Protein AF-0000000086917745 (afdb_homodimer)

Organism: Prunus avium (NCBI:txid42229)

Foldseek 3Di:
DDDDDPDDDDDDDDPDPCPDPPPDPPDPDPDDCPPPQPPPPPVVSCVVVVVVPVPPLDFDQDADAPPLQPQQDGDGWRFDHDSGHHDPPHDTQWQLSVLRNQLVVVCVVVVNPNLDPVSLVSSLVSLVVCVVVVTDGGPPHPDPVVSSSVNVNVVSVVSNVCCCVVPPD/DDDDDPDDDDDDPPPDPCPDDPPDDPPPDPDDDPPVQPPPPPVVSCVVVVVVPPPPLDFDQDADAPPLQPQQDGDGWRFDHDSGHHDPPHDTQWQLSVLRNQLVVVCVVVVNPNLDPVSLVSSLVSLVVCVVVVTDGGPPHPDPVVSSSVNVNVVSVVSNVCCCVVPPD

Secondary structure (DSSP, 8-state):
------------------------GGGGGGSS-------S-HHHHHHHHHSTTT---PPB-S-EEESTT-TTT-EEETTBSTT--BPTTPPPSSHHHHHHHHHHHHHHHTTT-TT-HHHHHHHHHHHHHHHHHTPPPPTT--S-HHHHHHHHHHHHHHHHHHHHHH---/-----------------------GGGGGGGGS-------S-HHHHHHHHHSTTT---PPB-S-EEESTT-TTT-EEETTBSTT--BPTTPPPSSHHHHHHHHHHHHHHHTTT-TT-HHHHHHHHHHHHHHHHHTPPPPTT--S-HHHHHHHHHHHHHHHHHHHHHH---

Radius of gyration: 31.88 Å; Cα contacts (8 Å, |Δi|>4): 378; chains: 2; bounding box: 84×68×138 Å

Sequence (338 aa):
MANARISDIMGLNGGVILLGFAALAMFSRVADGLSGEYLLSEGVRRSLAENDTAQSKDCSRQCESEFC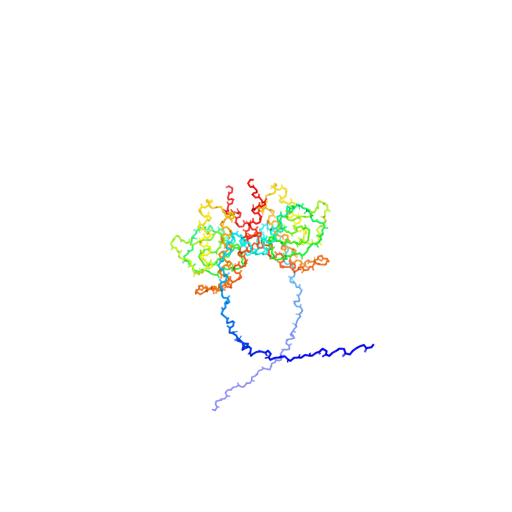TVPPFLRYGKYCGLLYSGCPGEEPCDGLDACCMTHDACVQSKNNDYLSSECSQTFLNCMAEFRNSKGKTFQGNTCHVQDVVEVITLVMEAALVAGRYLHKPMANARISDIMGLNGGVILLGFAALAMFSRVADGLSGEYLLSEGVRRSLAENDTAQSKDCSRQCESEFCTVPPFLRYGKYCGLLYSGCPGEEPCDGLDACCMTHDACVQSKNNDYLSSECSQTFLNCMAEFRNSKGKTFQGNTCHVQDVVEVITLVMEAALVAGRYLHKP

Structure (mmCIF, N/CA/C/O backbone):
data_AF-0000000086917745-model_v1
#
loop_
_entity.id
_entity.type
_entity.pdbx_description
1 polymer 'phospholipase A2'
#
loop_
_atom_site.group_PDB
_atom_site.id
_atom_site.type_symbol
_atom_site.label_atom_id
_atom_site.label_alt_id
_atom_site.label_comp_id
_atom_site.label_asym_id
_atom_site.label_entity_id
_atom_site.label_seq_id
_atom_site.pdbx_PDB_ins_code
_atom_site.Cartn_x
_atom_site.Cartn_y
_atom_site.Cartn_z
_atom_site.occupancy
_atom_site.B_iso_or_equiv
_atom_site.auth_seq_id
_atom_site.auth_comp_id
_atom_site.auth_asym_id
_atom_site.auth_atom_id
_atom_site.pdbx_PDB_model_num
ATOM 1 N N . MET A 1 1 ? 35.344 -15.445 82.125 1 17.98 1 MET A N 1
ATOM 2 C CA . MET A 1 1 ? 35.781 -16.703 82.75 1 17.98 1 MET A CA 1
ATOM 3 C C . MET A 1 1 ? 35.781 -17.828 81.688 1 17.98 1 MET A C 1
ATOM 5 O O . MET A 1 1 ? 36.781 -18.547 81.562 1 17.98 1 MET A O 1
ATOM 9 N N . ALA A 1 2 ? 34.656 -18.5 81.625 1 16.66 2 ALA A N 1
ATOM 10 C CA . ALA A 1 2 ? 34.719 -19.953 81.5 1 16.66 2 ALA A CA 1
ATOM 11 C C . ALA A 1 2 ? 35.219 -20.328 80.062 1 16.66 2 ALA A C 1
ATOM 13 O O . ALA A 1 2 ? 35.094 -19.547 79.125 1 16.66 2 ALA A O 1
ATOM 14 N N . ASN A 1 3 ? 35.656 -21.578 79.812 1 16.33 3 ASN A N 1
ATOM 15 C CA . ASN A 1 3 ? 36.562 -22.578 79.312 1 16.33 3 ASN A CA 1
ATOM 16 C C . ASN A 1 3 ? 36.094 -23.125 77.938 1 16.33 3 ASN A C 1
ATOM 18 O O . ASN A 1 3 ? 36.812 -23.906 77.312 1 16.33 3 ASN A O 1
ATOM 22 N N . ALA A 1 4 ? 34.719 -23.203 77.812 1 17.72 4 ALA A N 1
ATOM 23 C CA . ALA A 1 4 ? 34.281 -24.484 77.25 1 17.72 4 ALA A CA 1
ATOM 24 C C . ALA A 1 4 ? 34.875 -24.734 75.875 1 17.72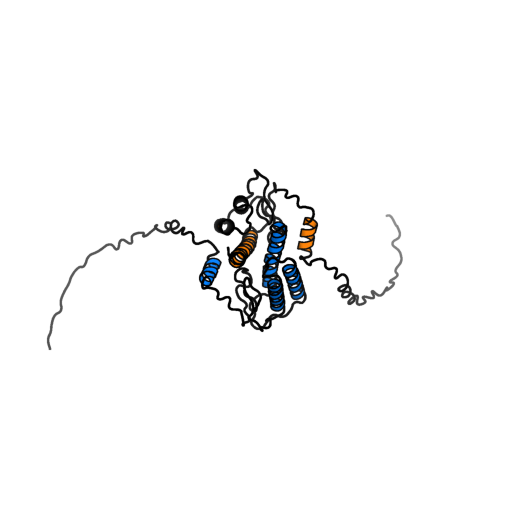 4 ALA A C 1
ATOM 26 O O . ALA A 1 4 ? 35.094 -23.812 75.125 1 17.72 4 ALA A O 1
ATOM 27 N N . ARG A 1 5 ? 35.156 -25.984 75.562 1 19.42 5 ARG A N 1
ATOM 28 C CA . ARG A 1 5 ? 35.938 -26.984 74.812 1 19.42 5 ARG A CA 1
ATOM 29 C C . ARG A 1 5 ? 35.438 -27.141 73.438 1 19.42 5 ARG A C 1
ATOM 31 O O . ARG A 1 5 ? 35.875 -28.047 72.688 1 19.42 5 ARG A O 1
ATOM 38 N N . ILE A 1 6 ? 34.625 -26.266 72.812 1 20.33 6 ILE A N 1
ATOM 39 C CA . ILE A 1 6 ? 33.719 -26.891 71.875 1 20.33 6 ILE A CA 1
ATOM 40 C C . ILE A 1 6 ? 34.5 -27.672 70.812 1 20.33 6 ILE A C 1
ATOM 42 O O . ILE A 1 6 ? 35.312 -27.094 70.062 1 20.33 6 ILE A O 1
ATOM 46 N N . SER A 1 7 ? 34.5 -28.891 70.938 1 18.34 7 SER A N 1
ATOM 47 C CA . SER A 1 7 ? 35.062 -30.141 70.438 1 18.34 7 SER A CA 1
ATOM 48 C C . SER A 1 7 ? 35.062 -30.188 68.938 1 18.34 7 SER A C 1
ATOM 50 O O . SER A 1 7 ? 34.469 -29.328 68.25 1 18.34 7 SER A O 1
ATOM 52 N N . ASP A 1 8 ? 34.562 -31.297 68.375 1 17.62 8 ASP A N 1
ATOM 53 C CA . ASP A 1 8 ? 35.125 -32.5 67.75 1 17.62 8 ASP A CA 1
ATOM 54 C C . ASP A 1 8 ? 35.094 -32.375 66.188 1 17.62 8 ASP A C 1
ATOM 56 O O . ASP A 1 8 ? 34.406 -31.5 65.688 1 17.62 8 ASP A O 1
ATOM 60 N N . ILE A 1 9 ? 34.906 -33.594 65.438 1 18.59 9 ILE A N 1
ATOM 61 C CA . ILE A 1 9 ? 35.625 -34.562 64.625 1 18.59 9 ILE A CA 1
ATOM 62 C C . ILE A 1 9 ? 35.219 -34.375 63.156 1 18.59 9 ILE A C 1
ATOM 64 O O . ILE A 1 9 ? 36.062 -34.219 62.281 1 18.59 9 ILE A O 1
ATOM 68 N N . MET A 1 10 ? 34.062 -35.094 62.781 1 18.88 10 MET A N 1
ATOM 69 C CA . MET A 1 10 ? 34.156 -36.281 61.906 1 18.88 10 MET A CA 1
ATOM 70 C C . MET A 1 10 ? 34.25 -35.875 60.469 1 18.88 10 MET A C 1
ATOM 72 O O . MET A 1 10 ? 33.938 -34.719 60.094 1 18.88 10 MET A O 1
ATOM 76 N N . GLY A 1 11 ? 34.125 -36.906 59.5 1 19.02 11 GLY A N 1
ATOM 77 C CA . GLY A 1 11 ? 34.531 -37.719 58.344 1 19.02 11 GLY A CA 1
ATOM 78 C C . GLY A 1 11 ? 33.812 -37.344 57.062 1 19.02 11 GLY A C 1
ATOM 79 O O . GLY A 1 11 ? 33.875 -38.062 56.062 1 19.02 11 GLY A O 1
ATOM 80 N N . LEU A 1 12 ? 32.969 -36.344 57.062 1 20.03 12 LEU A N 1
ATOM 81 C CA . LEU A 1 12 ? 31.922 -36.531 56.062 1 20.03 12 LEU A CA 1
ATOM 82 C C . LEU A 1 12 ? 32.5 -36.781 54.688 1 20.03 12 LEU A C 1
ATOM 84 O O . LEU A 1 12 ? 33.562 -36.281 54.344 1 20.03 12 LEU A O 1
ATOM 88 N N . ASN A 1 13 ? 31.844 -37.812 53.969 1 20.58 13 ASN A N 1
ATOM 89 C CA . ASN A 1 13 ? 31.766 -38.719 52.812 1 20.58 13 ASN A CA 1
ATOM 90 C C . ASN A 1 13 ? 31.953 -38 51.5 1 20.58 13 ASN A C 1
ATOM 92 O O . ASN A 1 13 ? 31.75 -36.781 51.406 1 20.58 13 ASN A O 1
ATOM 96 N N . GLY A 1 14 ? 32.375 -38.781 50.531 1 21.28 14 GLY A N 1
ATOM 97 C CA . GLY A 1 14 ? 32.969 -38.875 49.188 1 21.28 14 GLY A CA 1
ATOM 98 C C . GLY A 1 14 ? 32.094 -38.281 48.094 1 21.28 14 GLY A C 1
ATOM 99 O O . GLY A 1 14 ? 32.438 -38.375 46.906 1 21.28 14 GLY A O 1
ATOM 100 N N . GLY A 1 15 ? 30.828 -37.875 48.438 1 20.86 15 GLY A N 1
ATOM 101 C CA . GLY A 1 15 ? 29.984 -38.125 47.281 1 20.86 15 GLY A CA 1
ATOM 102 C C . GLY A 1 15 ? 30.5 -37.438 46.031 1 20.86 15 GLY A C 1
ATOM 103 O O . GLY A 1 15 ? 31.109 -36.375 46.094 1 20.86 15 GLY A O 1
ATOM 104 N N . VAL A 1 16 ? 30.781 -38.344 45.062 1 22.3 16 VAL A N 1
ATOM 105 C CA . VAL A 1 16 ? 31.172 -38.312 43.656 1 22.3 16 VAL A CA 1
ATOM 106 C C . VAL A 1 16 ? 30.312 -37.312 42.906 1 22.3 16 VAL A C 1
ATOM 108 O O . VAL A 1 16 ? 29.078 -37.438 42.875 1 22.3 16 VAL A O 1
ATOM 111 N N . ILE A 1 17 ? 30.672 -36.062 42.969 1 22.81 17 ILE A N 1
ATOM 112 C CA . ILE A 1 17 ? 29.969 -35 42.219 1 22.81 17 ILE A CA 1
ATOM 113 C C . ILE A 1 17 ? 29.828 -35.406 40.75 1 22.81 17 ILE A C 1
ATOM 115 O O . ILE A 1 17 ? 30.828 -35.562 40.062 1 22.81 17 ILE A O 1
ATOM 119 N N . LEU A 1 18 ? 28.844 -36.438 40.531 1 20.28 18 LEU A N 1
ATOM 120 C CA . LEU A 1 18 ? 28.531 -36.844 39.188 1 20.28 18 LEU A CA 1
ATOM 121 C C . LEU A 1 18 ? 28.297 -35.594 38.281 1 20.28 18 LEU A C 1
ATOM 123 O O . LEU A 1 18 ? 27.422 -34.781 38.594 1 20.28 18 LEU A O 1
ATOM 127 N N . LEU A 1 19 ? 29.328 -35.094 37.75 1 24.86 19 LEU A N 1
ATOM 128 C CA . LEU A 1 19 ? 29.312 -34.062 36.719 1 24.86 19 LEU A CA 1
ATOM 129 C C . LEU A 1 19 ? 28.359 -34.438 35.562 1 24.86 19 LEU A C 1
ATOM 131 O O . LEU A 1 19 ? 28.703 -35.25 34.719 1 24.86 19 LEU A O 1
ATOM 135 N N . GLY A 1 20 ? 27.109 -35.062 35.969 1 20.27 20 GLY A N 1
ATOM 136 C CA . GLY A 1 20 ? 26.344 -35.531 34.812 1 20.27 20 GLY A CA 1
ATOM 137 C C . GLY A 1 20 ? 26.219 -34.469 33.719 1 20.27 20 GLY A C 1
ATOM 138 O O . GLY A 1 20 ? 26.266 -33.281 34 1 20.27 20 GLY A O 1
ATOM 139 N N . PHE A 1 21 ? 26.359 -34.938 32.406 1 21.09 21 PHE A N 1
ATOM 140 C CA . PHE A 1 21 ? 26.297 -34.469 31.016 1 21.09 21 PHE A CA 1
ATOM 141 C C . PHE A 1 21 ? 24.938 -33.812 30.719 1 21.09 21 PHE A C 1
ATOM 143 O O . PHE A 1 21 ? 23.938 -34.531 30.562 1 21.09 21 PHE A O 1
ATOM 150 N N . ALA A 1 22 ? 24.438 -32.812 31.438 1 23.05 22 ALA A N 1
ATOM 151 C CA . ALA A 1 22 ? 23.172 -32.156 31.078 1 23.05 22 ALA A CA 1
ATOM 152 C C . ALA A 1 22 ? 23.172 -31.781 29.594 1 23.05 22 ALA A C 1
ATOM 154 O O . ALA A 1 22 ? 23.719 -30.734 29.219 1 23.05 22 ALA A O 1
ATOM 155 N N . ALA A 1 23 ? 23.406 -32.75 28.703 1 20.28 23 ALA A N 1
ATOM 156 C CA . ALA A 1 23 ? 23.438 -32.531 27.266 1 20.28 23 ALA A CA 1
ATOM 157 C C . ALA A 1 23 ? 22.172 -31.812 26.797 1 20.28 23 ALA A C 1
ATOM 159 O O . ALA A 1 23 ? 22.25 -30.812 26.078 1 20.28 23 ALA A O 1
ATOM 160 N N . LEU A 1 24 ? 21.047 -32.594 26.328 1 21.22 24 LEU A N 1
ATOM 161 C CA . LEU A 1 24 ? 20.344 -32.594 25.047 1 21.22 24 LEU A CA 1
ATOM 162 C C . LEU A 1 24 ? 19.141 -31.672 25.078 1 21.22 24 LEU A C 1
ATOM 164 O O . LEU A 1 24 ? 18.406 -31.578 24.094 1 21.22 24 LEU A O 1
ATOM 168 N N . ALA A 1 25 ? 18.562 -31.203 26.141 1 22.12 25 ALA A N 1
ATOM 169 C CA . ALA A 1 25 ? 17.125 -30.984 26.031 1 22.12 25 ALA A CA 1
ATOM 170 C C . ALA A 1 25 ? 16.797 -29.797 25.141 1 22.12 25 ALA A C 1
ATOM 172 O O . ALA A 1 25 ? 15.766 -29.141 25.312 1 22.12 25 ALA A O 1
ATOM 173 N N . MET A 1 26 ? 17.594 -29.312 24.219 1 21.98 26 MET A N 1
ATOM 174 C CA . MET A 1 26 ? 17.359 -27.984 23.641 1 21.98 26 MET A CA 1
ATOM 175 C C . MET A 1 26 ? 16.016 -27.938 22.922 1 21.98 26 MET A C 1
ATOM 177 O O . MET A 1 26 ? 15.453 -26.859 22.719 1 21.98 26 MET A O 1
ATOM 181 N N . PHE A 1 27 ? 15.625 -28.859 21.953 1 22.53 27 PHE A N 1
ATOM 182 C CA . PHE A 1 27 ? 14.945 -28.5 20.703 1 22.53 27 PHE A CA 1
ATOM 183 C C . PHE A 1 27 ? 13.445 -28.359 20.938 1 22.53 27 PHE A C 1
ATOM 185 O O . PHE A 1 27 ? 12.68 -28.188 19.984 1 22.53 27 PHE A O 1
ATOM 192 N N . SER A 1 28 ? 12.883 -28.672 22.078 1 22.77 28 SER A N 1
ATOM 193 C CA . SER A 1 28 ? 11.523 -29.172 21.922 1 22.77 28 SER A CA 1
ATOM 194 C C . SER A 1 28 ? 10.562 -28.062 21.531 1 22.77 28 SER A C 1
ATOM 196 O O . SER A 1 28 ? 9.492 -28.328 20.984 1 22.77 28 SER A O 1
ATOM 198 N N . ARG A 1 29 ? 10.508 -26.984 22.266 1 26.11 29 ARG A N 1
ATOM 199 C CA . ARG A 1 29 ? 9.227 -26.375 22.578 1 26.11 29 ARG A CA 1
ATOM 200 C C . ARG A 1 29 ? 8.656 -25.625 21.375 1 26.11 29 ARG A C 1
ATOM 202 O O . ARG A 1 29 ? 8.078 -24.547 21.531 1 26.11 29 ARG A O 1
ATOM 209 N N . VAL A 1 30 ? 8.969 -25.953 20.156 1 24.89 30 VAL A N 1
ATOM 210 C CA . VAL A 1 30 ? 8.492 -25.094 19.094 1 24.89 30 VAL A CA 1
ATOM 211 C C . VAL A 1 30 ? 6.965 -25.109 19.047 1 24.89 30 VAL A C 1
ATOM 213 O O . VAL A 1 30 ? 6.344 -24.297 18.359 1 24.89 30 VAL A O 1
ATOM 216 N N . ALA A 1 31 ? 6.273 -26.188 19.438 1 25.19 31 ALA A N 1
ATOM 217 C CA . ALA A 1 31 ? 4.973 -26.469 18.844 1 25.19 31 ALA A CA 1
ATOM 218 C C . ALA A 1 31 ? 3.896 -25.531 19.391 1 25.19 31 ALA A C 1
ATOM 220 O O . ALA A 1 31 ? 2.775 -25.5 18.875 1 25.19 31 ALA A O 1
ATOM 221 N N . ASP A 1 32 ? 3.869 -25.281 20.641 1 27.91 32 ASP A N 1
ATOM 222 C CA . ASP A 1 32 ? 2.508 -25.203 21.156 1 27.91 32 ASP A CA 1
ATOM 223 C C . ASP A 1 32 ? 1.748 -24.031 20.531 1 27.91 32 ASP A C 1
ATOM 225 O O . ASP A 1 32 ? 0.532 -24.109 20.344 1 27.91 32 ASP A O 1
ATOM 229 N N . GLY A 1 33 ? 2.135 -22.797 20.953 1 28.7 33 GLY A N 1
ATOM 230 C CA . GLY A 1 33 ? 1.298 -21.625 21.156 1 28.7 33 GLY A CA 1
ATOM 231 C C . GLY A 1 33 ? 0.745 -21.047 19.875 1 28.7 33 GLY A C 1
ATOM 232 O O . GLY A 1 33 ? 1.375 -20.188 19.25 1 28.7 33 GLY A O 1
ATOM 233 N N . LEU A 1 34 ? 0.306 -21.844 18.953 1 27.8 34 LEU A N 1
ATOM 234 C CA . LEU A 1 34 ? -0.281 -21.312 17.719 1 27.8 34 LEU A CA 1
ATOM 235 C C . LEU A 1 34 ? -1.496 -20.438 18.031 1 27.8 34 LEU A C 1
ATOM 237 O O . LEU A 1 34 ? -2.625 -20.812 17.703 1 27.8 34 LEU A O 1
ATOM 241 N N . SER A 1 35 ? -1.625 -19.938 19.234 1 28.2 35 SER A N 1
ATOM 242 C CA . SER A 1 35 ? -2.748 -19.016 19.375 1 28.2 35 SER A CA 1
ATOM 243 C C . SER A 1 35 ? -2.805 -18.031 18.219 1 28.2 35 SER A C 1
ATOM 245 O O . SER A 1 35 ? -1.773 -17.688 17.625 1 28.2 35 SER A O 1
ATOM 247 N N . GLY A 1 36 ? -3.902 -18.047 17.5 1 29.12 36 GLY A N 1
ATOM 248 C CA . GLY A 1 36 ? -4.266 -17.266 16.328 1 29.12 36 GLY A CA 1
ATOM 249 C C . GLY A 1 36 ? -3.785 -15.828 16.406 1 29.12 36 GLY A C 1
ATOM 250 O O . GLY A 1 36 ? -4.594 -14.898 16.391 1 29.12 36 GLY A O 1
ATOM 251 N N . GLU A 1 37 ? -2.867 -15.523 17.328 1 32.75 37 GLU A N 1
ATOM 252 C CA . GLU A 1 37 ? -2.359 -14.156 17.312 1 32.75 37 GLU A CA 1
ATOM 253 C C . GLU A 1 37 ? -1.919 -13.734 15.914 1 32.75 37 GLU A C 1
ATOM 255 O O . GLU A 1 37 ? -1.177 -14.461 15.25 1 32.75 37 GLU A O 1
ATOM 260 N N . TYR A 1 38 ? -2.838 -13.172 15.172 1 34.88 38 TYR A N 1
ATOM 261 C CA . TYR A 1 38 ? -2.84 -12.555 13.852 1 34.88 38 TYR A CA 1
ATOM 262 C C . TYR A 1 38 ? -1.483 -11.938 13.539 1 34.88 38 TYR A C 1
ATOM 264 O O . TYR A 1 38 ? -0.903 -11.242 14.375 1 34.88 38 TYR A O 1
ATOM 272 N N . LEU A 1 39 ? -0.611 -12.688 12.992 1 36.91 39 LEU A N 1
ATOM 273 C CA . LEU A 1 39 ? 0.751 -12.359 12.586 1 36.91 39 LEU A CA 1
ATOM 274 C C . LEU A 1 39 ? 0.804 -10.977 11.938 1 36.91 39 LEU A C 1
ATOM 276 O O . LEU A 1 39 ? 0.701 -10.859 10.711 1 36.91 39 LEU A O 1
ATOM 280 N N . LEU A 1 40 ? -0.072 -10.023 12.156 1 44.38 40 LEU A N 1
ATOM 281 C CA . LEU A 1 40 ? 0.516 -8.711 11.898 1 44.38 40 LEU A CA 1
ATOM 282 C C . LEU A 1 40 ? 1.963 -8.664 12.375 1 44.38 40 LEU A C 1
ATOM 284 O O . LEU A 1 40 ? 2.34 -9.383 13.297 1 44.38 40 LEU A O 1
ATOM 288 N N . SER A 1 41 ? 2.834 -8.5 11.578 1 46.5 41 SER A N 1
ATOM 289 C CA . SER A 1 41 ? 4.152 -8.43 12.195 1 46.5 41 SER A CA 1
ATOM 290 C C . SER A 1 41 ? 4.059 -7.969 13.648 1 46.5 41 SER A C 1
ATOM 292 O O . SER A 1 41 ? 3.131 -7.246 14.016 1 46.5 41 SER A O 1
ATOM 294 N N . GLU A 1 42 ? 4.664 -8.828 14.594 1 47.44 42 GLU A N 1
ATOM 295 C CA . GLU A 1 42 ? 4.656 -8.484 16.016 1 47.44 42 GLU A CA 1
ATOM 296 C C . GLU A 1 42 ? 4.629 -6.973 16.219 1 47.44 42 GLU A C 1
ATOM 298 O O . GLU A 1 42 ? 3.969 -6.477 17.125 1 47.44 42 GLU A O 1
ATOM 303 N N . GLY A 1 43 ? 5.18 -6.324 15.352 1 43.88 43 GLY A N 1
ATOM 304 C CA . GLY A 1 43 ? 5.223 -4.875 15.43 1 43.88 43 GLY A CA 1
ATOM 305 C C . GLY A 1 43 ? 3.895 -4.219 15.094 1 43.88 43 GLY A C 1
ATOM 306 O O . GLY A 1 43 ? 3.441 -3.32 15.812 1 43.88 43 GLY A O 1
ATOM 307 N N . VAL A 1 44 ? 3.307 -4.77 14.062 1 52.88 44 VAL A N 1
ATOM 308 C CA . VAL A 1 44 ? 2.012 -4.215 13.688 1 52.88 44 VAL A CA 1
ATOM 309 C C . VAL A 1 44 ? 0.961 -4.598 14.727 1 52.88 44 VAL A C 1
ATOM 311 O O . VAL A 1 44 ? 0.16 -3.76 15.141 1 52.88 44 VAL A O 1
ATOM 314 N N . ARG A 1 45 ? 0.937 -5.766 15.133 1 50.56 45 ARG A N 1
ATOM 315 C CA . ARG A 1 45 ? 0.004 -6.199 16.172 1 50.56 45 ARG A CA 1
ATOM 316 C C . ARG A 1 45 ? 0.18 -5.375 17.438 1 50.56 45 ARG A C 1
ATOM 318 O O . ARG A 1 45 ? -0.801 -4.93 18.047 1 50.56 45 ARG A O 1
ATOM 325 N N . ARG A 1 46 ? 1.419 -5.422 17.859 1 45.75 46 ARG A N 1
ATOM 326 C CA . ARG A 1 46 ? 1.723 -4.617 19.047 1 45.75 46 ARG A CA 1
ATOM 327 C C . ARG A 1 46 ? 1.314 -3.164 18.828 1 45.75 46 ARG A C 1
ATOM 329 O O . ARG A 1 46 ? 0.786 -2.525 19.75 1 45.75 46 ARG A O 1
ATOM 336 N N . SER A 1 47 ? 1.595 -2.811 17.625 1 44.69 47 SER A N 1
ATOM 337 C CA . SER A 1 47 ? 1.237 -1.425 17.328 1 44.69 47 SER A CA 1
ATOM 338 C C . SER A 1 47 ? -0.275 -1.254 17.234 1 44.69 47 SER A C 1
ATOM 340 O O . SER A 1 47 ? -0.823 -0.251 17.688 1 44.69 47 SER A O 1
ATOM 342 N N . LEU A 1 48 ? -0.938 -2.262 16.594 1 47.66 48 LEU A N 1
ATOM 343 C CA . LEU A 1 48 ? -2.395 -2.18 16.562 1 47.66 48 LEU A CA 1
ATOM 344 C C . LEU A 1 48 ? -2.982 -2.363 17.953 1 47.66 48 LEU A C 1
ATOM 346 O O . LEU A 1 48 ? -3.975 -1.719 18.312 1 47.66 48 LEU A O 1
ATOM 350 N N . ALA A 1 49 ? -2.566 -3.404 18.688 1 44.44 49 ALA A N 1
ATOM 351 C CA . ALA A 1 49 ? -3.006 -3.588 20.078 1 44.44 49 ALA A CA 1
ATOM 352 C C . ALA A 1 49 ? -2.73 -2.338 20.906 1 44.44 49 ALA A C 1
ATOM 354 O O . ALA A 1 49 ? -3.561 -1.935 21.719 1 44.44 49 ALA A O 1
ATOM 355 N N . GLU A 1 50 ? -1.522 -2.029 20.875 1 41.47 50 GLU A N 1
ATOM 356 C CA . GLU A 1 50 ? -1.241 -0.761 21.531 1 41.47 50 GLU A CA 1
ATOM 357 C C . GLU A 1 50 ? -2.107 0.362 20.969 1 41.47 50 GLU A C 1
ATOM 359 O O . GLU A 1 50 ? -2.449 1.307 21.688 1 41.47 50 GLU A O 1
ATOM 364 N N . ASN A 1 51 ? -2.352 0.113 19.781 1 38.28 51 ASN A N 1
ATOM 365 C CA . ASN A 1 51 ? -3.246 1.103 19.188 1 38.28 51 ASN A CA 1
ATOM 366 C C . ASN A 1 51 ? -4.711 0.75 19.438 1 38.28 51 ASN A C 1
ATOM 368 O O . ASN A 1 51 ? -5.609 1.474 19 1 38.28 51 ASN A O 1
ATOM 372 N N . ASP A 1 52 ? -5.102 -0.461 19.75 1 37.66 52 ASP A N 1
ATOM 373 C CA . ASP A 1 52 ? -6.461 -0.708 20.219 1 37.66 52 ASP A CA 1
ATOM 374 C C . ASP A 1 52 ? -6.832 0.244 21.344 1 37.66 52 ASP A C 1
ATOM 376 O O . ASP A 1 52 ? -7.938 0.169 21.891 1 37.66 52 ASP A O 1
ATOM 380 N N . THR A 1 53 ? -6.027 0.499 22.281 1 33.5 53 THR A N 1
ATOM 381 C CA . THR A 1 53 ? -6.625 1.641 22.969 1 33.5 53 THR A CA 1
ATOM 382 C C . THR A 1 53 ? -7.23 2.617 21.969 1 33.5 53 THR A C 1
ATOM 384 O O . THR A 1 53 ? -6.703 2.795 20.859 1 33.5 53 THR A O 1
ATOM 387 N N . ALA A 1 54 ? -8.516 2.695 21.969 1 31.38 54 ALA A N 1
ATOM 388 C CA . ALA A 1 54 ? -9.25 3.693 21.188 1 31.38 54 ALA A CA 1
ATOM 389 C C . ALA A 1 54 ? -8.336 4.832 20.766 1 31.38 54 ALA A C 1
ATOM 391 O O . ALA A 1 54 ? -7.836 5.59 21.594 1 31.38 54 ALA A O 1
ATOM 392 N N . GLN A 1 55 ? -7.355 4.59 19.875 1 36.81 55 GLN A N 1
ATOM 393 C CA . GLN A 1 55 ? -6.836 5.836 19.312 1 36.81 55 GLN A CA 1
ATOM 394 C C . GLN A 1 55 ? -7.859 6.961 19.438 1 36.81 55 GLN A C 1
ATOM 396 O O . GLN A 1 55 ? -8.883 6.953 18.75 1 36.81 55 GLN A O 1
ATOM 401 N N . SER A 1 56 ? -8.391 7.172 20.359 1 39.16 56 SER A N 1
ATOM 402 C CA . SER A 1 56 ? -8.898 8.531 20.516 1 39.16 56 SER A CA 1
ATOM 403 C C . SER A 1 56 ? -8.391 9.438 19.406 1 39.16 56 SER A C 1
ATOM 405 O O . SER A 1 56 ? -7.188 9.477 19.125 1 39.16 56 SER A O 1
ATOM 407 N N . LYS A 1 57 ? -9.062 9.312 18.234 1 52.53 57 LYS A N 1
ATOM 408 C CA . LYS A 1 57 ? -8.93 10.188 17.078 1 52.53 57 LYS A CA 1
ATOM 409 C C . LYS A 1 57 ? -8.172 11.461 17.422 1 52.53 57 LYS A C 1
ATOM 411 O O . LYS A 1 57 ? -8.781 12.523 17.594 1 52.53 57 LYS A O 1
ATOM 416 N N . ASP A 1 58 ? -7.367 11.445 18.438 1 74.75 58 ASP A N 1
ATOM 417 C CA . ASP A 1 58 ? -6.762 12.727 18.781 1 74.75 58 ASP A CA 1
ATOM 418 C C . ASP A 1 58 ? -5.961 13.289 17.609 1 74.75 58 ASP A C 1
ATOM 420 O O . ASP A 1 58 ? -5.352 12.531 16.844 1 74.75 58 ASP A O 1
ATOM 424 N N . CYS A 1 59 ? -6.309 14.227 17.25 1 92.31 59 CYS A N 1
ATOM 425 C CA . CYS A 1 59 ? -5.637 15.047 16.234 1 92.31 59 CYS A CA 1
ATOM 426 C C . CYS A 1 59 ? -4.25 15.469 16.719 1 92.31 59 CYS A C 1
ATOM 428 O O . CYS A 1 59 ? -3.941 15.359 17.906 1 92.31 59 CYS A O 1
ATOM 430 N N . SER A 1 60 ? -3.357 15.633 15.859 1 96.19 60 SER A N 1
ATOM 431 C CA . SER A 1 60 ? -1.965 15.93 16.172 1 96.19 60 SER A CA 1
ATOM 432 C C . SER A 1 60 ? -1.73 17.438 16.281 1 96.19 60 SER A C 1
ATOM 434 O O . SER A 1 60 ? -2.275 18.203 15.492 1 96.19 60 SER A O 1
ATOM 436 N N . ARG A 1 61 ? -0.96 17.875 17.266 1 97.38 61 ARG A N 1
ATOM 437 C CA . ARG A 1 61 ? -0.53 19.25 17.438 1 97.38 61 ARG A CA 1
ATOM 438 C C . ARG A 1 61 ? 0.992 19.359 17.422 1 97.38 61 ARG A C 1
ATOM 440 O O . ARG A 1 61 ? 1.546 20.438 17.641 1 97.38 61 ARG A O 1
ATOM 447 N N . GLN A 1 62 ? 1.705 18.25 17.234 1 96.75 62 GLN A N 1
ATOM 448 C CA . GLN A 1 62 ? 3.162 18.188 17.281 1 96.75 62 GLN A CA 1
ATOM 449 C C . GLN A 1 62 ? 3.736 17.672 15.969 1 96.75 62 GLN A C 1
ATOM 451 O O . GLN A 1 62 ? 3.17 16.766 15.352 1 96.75 62 GLN A O 1
ATOM 456 N N . CYS A 1 63 ? 4.895 18.25 15.57 1 98.38 63 CYS A N 1
ATOM 457 C CA . CYS A 1 63 ? 5.598 17.734 14.406 1 98.38 63 CYS A CA 1
ATOM 458 C C . CYS A 1 63 ? 6.305 16.422 14.727 1 98.38 63 CYS A C 1
ATOM 460 O O . CYS A 1 63 ? 7.375 16.422 15.336 1 98.38 63 CYS A O 1
ATOM 462 N N . GLU A 1 64 ? 5.73 15.359 14.211 1 97.31 64 GLU A N 1
ATOM 463 C CA . GLU A 1 64 ? 6.25 14.023 14.508 1 97.31 64 GLU A CA 1
ATOM 464 C C . GLU A 1 64 ? 7.082 13.484 13.344 1 97.31 64 GLU A C 1
ATOM 466 O O . GLU A 1 64 ? 6.941 13.945 12.211 1 97.31 64 GLU A O 1
ATOM 471 N N . SER A 1 65 ? 7.992 12.625 13.586 1 97.69 65 SER A N 1
ATOM 472 C CA . SER A 1 65 ? 8.797 11.891 12.609 1 97.69 65 SER A CA 1
ATOM 473 C C . SER A 1 65 ? 9.062 10.461 13.07 1 97.69 65 SER A C 1
ATOM 475 O O . SER A 1 65 ? 10.211 10.086 13.305 1 97.69 65 SER A O 1
ATOM 477 N N . GLU A 1 66 ? 7.965 9.703 13.141 1 94.62 66 GLU A N 1
ATOM 478 C CA . GLU A 1 66 ? 8.016 8.344 13.664 1 94.62 66 GLU A CA 1
ATOM 479 C C . GLU A 1 66 ? 7.57 7.332 12.609 1 94.62 66 GLU A C 1
ATOM 481 O O . GLU A 1 66 ? 6.668 7.609 11.82 1 94.62 66 GLU A O 1
ATOM 486 N N . PHE A 1 67 ? 8.273 6.121 12.617 1 93.62 67 PHE A N 1
ATOM 487 C CA . PHE A 1 67 ? 7.922 5.004 11.75 1 93.62 67 PHE A CA 1
ATOM 488 C C . PHE A 1 67 ? 7.879 5.445 10.289 1 93.62 67 PHE A C 1
ATOM 490 O O . PHE A 1 67 ? 6.898 5.195 9.594 1 93.62 67 PHE A O 1
ATOM 497 N N . CYS A 1 68 ? 8.938 6.016 9.781 1 95 68 CYS A N 1
ATOM 498 C CA . CYS A 1 68 ? 9.016 6.832 8.57 1 95 68 CYS A CA 1
ATOM 499 C C . CYS A 1 68 ? 8.734 5.996 7.328 1 95 68 CYS A C 1
ATOM 501 O O . CYS A 1 68 ? 8.391 6.535 6.277 1 95 68 CYS A O 1
ATOM 503 N N . THR A 1 69 ? 8.852 4.656 7.422 1 91.81 69 THR A N 1
ATOM 504 C CA . THR A 1 69 ? 8.703 3.836 6.227 1 91.81 69 THR A CA 1
ATOM 505 C C . THR A 1 69 ? 7.785 2.648 6.496 1 91.81 69 THR A C 1
ATOM 507 O O . THR A 1 69 ? 7.867 1.626 5.812 1 91.81 69 THR A O 1
ATOM 510 N N . VAL A 1 70 ? 7.031 2.764 7.539 1 90.62 70 VAL A N 1
ATOM 511 C CA . VAL A 1 70 ? 6.055 1.738 7.891 1 90.62 70 VAL A CA 1
ATOM 512 C C . VAL A 1 70 ? 4.641 2.305 7.766 1 90.62 70 VAL A C 1
ATOM 514 O O . VAL A 1 70 ? 4.066 2.787 8.742 1 90.62 70 VAL A O 1
ATOM 517 N N . PRO A 1 71 ? 4.055 2.135 6.641 1 90.44 71 PRO A N 1
ATOM 518 C CA . PRO A 1 71 ? 2.844 2.879 6.281 1 90.44 71 PRO A CA 1
ATOM 519 C C . PRO A 1 71 ? 1.747 2.768 7.336 1 90.44 71 PRO A C 1
ATOM 521 O O . PRO A 1 71 ? 1.137 3.775 7.707 1 90.44 71 PRO A O 1
ATOM 524 N N . PRO A 1 72 ? 1.471 1.651 7.945 1 86.38 72 PRO A N 1
ATOM 525 C CA . PRO A 1 72 ? 0.365 1.587 8.906 1 86.38 72 PRO A CA 1
ATOM 526 C C . PRO A 1 72 ? 0.606 2.445 10.141 1 86.38 72 PRO A C 1
ATOM 528 O O . PRO A 1 72 ? -0.346 2.848 10.812 1 86.38 72 PRO A O 1
ATOM 531 N N . PHE A 1 73 ? 1.884 2.83 10.375 1 89.75 73 PHE A N 1
ATOM 532 C CA . PHE A 1 73 ? 2.191 3.52 11.625 1 89.75 73 PHE A CA 1
ATOM 533 C C . PHE A 1 73 ? 2.912 4.836 11.352 1 89.75 73 PHE A C 1
ATOM 535 O O . PHE A 1 73 ? 3.24 5.57 12.289 1 89.75 73 PHE A O 1
ATOM 542 N N . LEU A 1 74 ? 3.141 5.035 10.172 1 94.31 74 LEU A N 1
ATOM 543 C CA . LEU A 1 74 ? 3.885 6.223 9.773 1 94.31 74 LEU A CA 1
ATOM 544 C C . LEU A 1 74 ? 3.23 7.484 10.328 1 94.31 74 LEU A C 1
ATOM 546 O O . LEU A 1 74 ? 2.012 7.652 10.227 1 94.31 74 LEU A O 1
ATOM 550 N N . ARG A 1 75 ? 4.027 8.305 11.039 1 95.94 75 ARG A N 1
ATOM 551 C CA . ARG A 1 75 ? 3.664 9.648 11.461 1 95.94 75 ARG A CA 1
ATOM 552 C C . ARG A 1 75 ? 4.703 10.664 10.992 1 95.94 75 ARG A C 1
ATOM 554 O O . ARG A 1 75 ? 5.852 10.633 11.438 1 95.94 75 ARG A O 1
ATOM 561 N N . TYR A 1 76 ? 4.387 11.461 10.086 1 98.06 76 TYR A N 1
ATOM 562 C CA . TYR A 1 76 ? 5.246 12.547 9.625 1 98.06 76 TYR A CA 1
ATOM 563 C C . TYR A 1 76 ? 4.516 13.883 9.672 1 98.06 76 TYR A C 1
ATOM 565 O O . TYR A 1 76 ? 3.455 14.039 9.07 1 98.06 76 TYR A O 1
ATOM 573 N N . GLY A 1 77 ? 5.125 14.773 10.398 1 98.5 77 GLY A N 1
ATOM 574 C CA . GLY A 1 77 ? 4.418 16.031 10.625 1 98.5 77 GLY A CA 1
ATOM 575 C C . GLY A 1 77 ? 3.16 15.852 11.453 1 98.5 77 GLY A C 1
ATOM 576 O O . GLY A 1 77 ? 3.16 15.117 12.445 1 98.5 77 GLY A O 1
ATOM 577 N N . LYS A 1 78 ? 2.193 16.609 11.102 1 98.12 78 LYS A N 1
ATOM 578 C CA . LYS A 1 78 ? 0.922 16.562 11.82 1 98.12 78 LYS A CA 1
ATOM 579 C C . LYS A 1 78 ? -0.143 15.836 11 1 98.12 78 LYS A C 1
ATOM 581 O O . LYS A 1 78 ? -1.171 15.414 11.531 1 98.12 78 LYS A O 1
ATOM 586 N N . TYR A 1 79 ? 0.181 15.68 9.695 1 97.94 79 TYR A N 1
ATOM 587 C CA . TYR A 1 79 ? -0.927 15.297 8.828 1 97.94 79 TYR A CA 1
ATOM 588 C C . TYR A 1 79 ? -0.606 14.023 8.062 1 97.94 79 TYR A C 1
ATOM 590 O O . TYR A 1 79 ? -1.509 13.359 7.547 1 97.94 79 TYR A O 1
ATOM 598 N N . CYS A 1 80 ? 0.645 13.734 7.891 1 97.88 80 CYS A N 1
ATOM 599 C CA . CYS A 1 80 ? 0.995 12.586 7.066 1 97.88 80 CYS A CA 1
ATOM 600 C C . CYS A 1 80 ? 0.976 11.297 7.887 1 97.88 80 CYS A C 1
ATOM 602 O O . CYS A 1 80 ? 1.881 11.055 8.688 1 97.88 80 CYS A O 1
ATOM 604 N N . GLY A 1 81 ? 0.043 10.469 7.668 1 94.62 81 GLY A N 1
ATOM 605 C CA . GLY A 1 81 ? -0.142 9.164 8.281 1 94.62 81 GLY A CA 1
ATOM 606 C C . GLY A 1 81 ? -1.533 8.602 8.07 1 94.62 81 GLY A C 1
ATOM 607 O O . GLY A 1 81 ? -2.494 9.352 7.891 1 94.62 81 GLY A O 1
ATOM 608 N N . LEU A 1 82 ? -1.557 7.301 7.98 1 91.25 82 LEU A N 1
ATOM 609 C CA . LEU A 1 82 ? -2.861 6.66 7.863 1 91.25 82 LEU A CA 1
ATOM 610 C C . LEU A 1 82 ? -3.711 6.93 9.102 1 91.25 82 LEU A C 1
ATOM 612 O O . LEU A 1 82 ? -3.24 6.762 10.227 1 91.25 82 LEU A O 1
ATOM 616 N N . LEU A 1 83 ? -4.941 7.414 8.891 1 87.88 83 LEU A N 1
ATOM 617 C CA . LEU A 1 83 ? -5.867 7.711 9.977 1 87.88 83 LEU A CA 1
ATOM 618 C C . LEU A 1 83 ? -5.254 8.703 10.953 1 87.88 83 LEU A C 1
ATOM 620 O O . LEU A 1 83 ? -5.43 8.578 12.172 1 87.88 83 LEU A O 1
ATOM 624 N N . TYR A 1 84 ? -4.441 9.531 10.461 1 91.75 84 TYR A N 1
ATOM 625 C CA . TYR A 1 84 ? -3.654 10.523 11.18 1 91.75 84 TYR A CA 1
ATOM 626 C C . TYR A 1 84 ? -3.834 11.906 10.562 1 91.75 84 TYR A C 1
ATOM 628 O O . TYR A 1 84 ? -3.758 12.062 9.344 1 91.75 84 TYR A O 1
ATOM 636 N N . SER A 1 85 ? -4.227 12.875 11.445 1 96.06 85 SER A N 1
ATOM 637 C CA . SER A 1 85 ? -4.41 14.234 10.953 1 96.06 85 SER A CA 1
ATOM 638 C C . SER A 1 85 ? -4.141 15.258 12.047 1 96.06 85 SER A C 1
ATOM 640 O O . SER A 1 85 ? -4.195 14.938 13.234 1 96.06 85 SER A O 1
ATOM 642 N N . GLY A 1 86 ? -3.834 16.438 11.562 1 97.38 86 GLY A N 1
ATOM 643 C CA . GLY A 1 86 ? -3.666 17.531 12.492 1 97.38 86 GLY A CA 1
ATOM 644 C C . GLY A 1 86 ? -4.977 18.031 13.078 1 97.38 86 GLY A C 1
ATOM 645 O O . GLY A 1 86 ? -6.027 17.906 12.445 1 97.38 86 GLY A O 1
ATOM 646 N N . CYS A 1 87 ? -4.914 18.578 14.359 1 96.5 87 CYS A N 1
ATOM 647 C CA . CYS A 1 87 ? -6.082 19.203 14.961 1 96.5 87 CYS A CA 1
ATOM 648 C C . CYS A 1 87 ? -6.5 20.453 14.18 1 96.5 87 CYS A C 1
ATOM 650 O O . CYS A 1 87 ? -5.691 21.047 13.461 1 96.5 87 CYS A O 1
ATOM 652 N N . PRO A 1 88 ? -7.844 20.812 14.289 1 95 88 PRO A N 1
ATOM 653 C CA . PRO A 1 88 ? -8.273 22.047 13.625 1 95 88 PRO A CA 1
ATOM 654 C C . PRO A 1 88 ? -7.379 23.234 13.969 1 95 88 PRO A C 1
ATOM 656 O O . PRO A 1 88 ? -7.035 23.438 15.133 1 95 88 PRO A O 1
ATOM 659 N N . GLY A 1 89 ? -6.957 23.984 12.984 1 96.44 89 GLY A N 1
ATOM 660 C CA . GLY A 1 89 ? -6.18 25.203 13.195 1 96.44 89 GLY A CA 1
ATOM 661 C C . GLY A 1 89 ? -4.684 24.969 13.141 1 96.44 89 GLY A C 1
ATOM 662 O O . GLY A 1 89 ? -3.902 25.922 13.109 1 96.44 89 GLY A O 1
ATOM 663 N N . GLU A 1 90 ? -4.203 23.75 13.125 1 98.25 90 GLU A N 1
ATOM 664 C CA . GLU A 1 90 ? -2.775 23.438 13.109 1 98.25 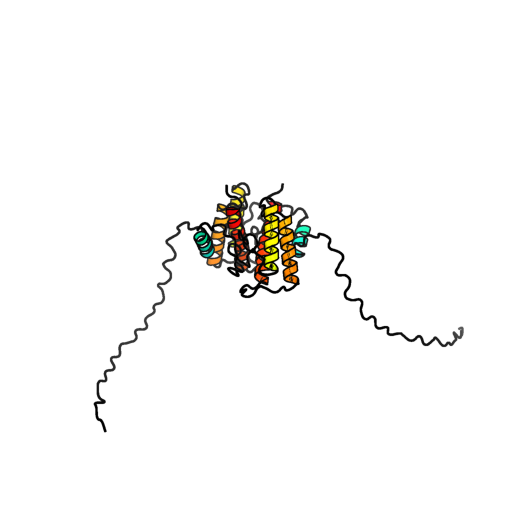90 GLU A CA 1
ATOM 665 C C . GLU A 1 90 ? -2.184 23.641 11.719 1 98.25 90 GLU A C 1
ATOM 667 O O . GLU A 1 90 ? -2.75 23.188 10.719 1 98.25 90 GLU A O 1
ATOM 672 N N . GLU A 1 91 ? -1.039 24.375 11.68 1 98.5 91 GLU A N 1
ATOM 673 C CA . GLU A 1 91 ? -0.299 24.547 10.43 1 98.5 91 GLU A CA 1
ATOM 674 C C . GLU A 1 91 ? 0.609 23.344 10.156 1 98.5 91 GLU A C 1
ATOM 676 O O . GLU A 1 91 ? 1.137 22.734 11.094 1 98.5 91 GLU A O 1
ATOM 681 N N . PRO A 1 92 ? 0.797 22.984 8.898 1 98.75 92 PRO A N 1
ATOM 682 C CA . PRO A 1 92 ? 1.708 21.891 8.586 1 98.75 92 PRO A CA 1
ATOM 683 C C . PRO A 1 92 ? 3.15 22.172 8.992 1 98.75 92 PRO A C 1
ATOM 685 O O . PRO A 1 92 ? 3.553 23.344 9.07 1 98.75 92 PRO A O 1
ATOM 688 N N . CYS A 1 93 ? 3.953 21.203 9.203 1 98.81 93 CYS A N 1
ATOM 689 C CA . CYS A 1 93 ? 5.316 21.328 9.711 1 98.81 93 CYS A CA 1
ATOM 690 C C . CYS A 1 93 ? 6.285 21.688 8.594 1 98.81 93 CYS A C 1
ATOM 692 O O . CYS A 1 93 ? 7.34 22.266 8.844 1 98.81 93 CYS A O 1
ATOM 694 N N . ASP A 1 94 ? 6.047 21.281 7.418 1 98.5 94 ASP A N 1
ATOM 695 C CA . ASP A 1 94 ? 6.863 21.562 6.242 1 98.5 94 ASP A CA 1
ATOM 696 C C . ASP A 1 94 ? 6.07 21.344 4.957 1 98.5 94 ASP A C 1
ATOM 698 O O . ASP A 1 94 ? 4.844 21.234 4.992 1 98.5 94 ASP A O 1
ATOM 702 N N . GLY A 1 95 ? 6.734 21.281 3.836 1 98.31 95 GLY A N 1
ATOM 703 C CA . GLY A 1 95 ? 6.07 21.188 2.545 1 98.31 95 GLY A CA 1
ATOM 704 C C . GLY A 1 95 ? 5.379 19.844 2.332 1 98.31 95 GLY A C 1
ATOM 705 O O . GLY A 1 95 ? 4.293 19.797 1.752 1 98.31 95 GLY A O 1
ATOM 706 N N . LEU A 1 96 ? 6.02 18.75 2.725 1 98.62 96 LEU A N 1
ATOM 707 C CA . LEU A 1 96 ? 5.387 17.438 2.613 1 98.62 96 LEU A CA 1
ATOM 708 C C . LEU A 1 96 ? 4.141 17.359 3.488 1 98.62 96 LEU A C 1
ATOM 710 O O . LEU A 1 96 ? 3.092 16.891 3.045 1 98.62 96 LEU A O 1
ATOM 714 N N . ASP A 1 97 ? 4.254 17.812 4.684 1 98.75 97 ASP A N 1
ATOM 715 C CA . ASP A 1 97 ? 3.127 17.828 5.609 1 98.75 97 ASP A CA 1
ATOM 716 C C . ASP A 1 97 ? 1.975 18.672 5.059 1 98.75 97 ASP A C 1
ATOM 718 O O . ASP A 1 97 ? 0.805 18.344 5.285 1 98.75 97 ASP A O 1
ATOM 722 N N . ALA A 1 98 ? 2.289 19.734 4.363 1 98.75 98 ALA A N 1
ATOM 723 C CA . ALA A 1 98 ? 1.269 20.562 3.719 1 98.75 98 ALA A CA 1
ATOM 724 C C . ALA A 1 98 ? 0.522 19.766 2.648 1 98.75 98 ALA A C 1
ATOM 726 O O . ALA A 1 98 ? -0.688 19.922 2.477 1 98.75 98 ALA A O 1
ATOM 727 N N . CYS A 1 99 ? 1.254 18.922 1.918 1 98.69 99 CYS A N 1
ATOM 728 C CA . CYS A 1 99 ? 0.603 18.047 0.949 1 98.69 99 CYS A CA 1
ATOM 729 C C . CYS A 1 99 ? -0.402 17.125 1.633 1 98.69 99 CYS A C 1
ATOM 731 O O . CYS A 1 99 ? -1.514 16.938 1.136 1 98.69 99 CYS A O 1
ATOM 733 N N . CYS A 1 100 ? -0.002 16.594 2.734 1 98.56 100 CYS A N 1
ATOM 734 C CA . CYS A 1 100 ? -0.871 15.688 3.469 1 98.56 100 CYS A CA 1
ATOM 735 C C . CYS A 1 100 ? -2.09 16.422 4.02 1 98.56 100 CYS A C 1
ATOM 737 O O . CYS A 1 100 ? -3.199 15.883 4 1 98.56 100 CYS A O 1
ATOM 739 N N . MET A 1 101 ? -1.894 17.609 4.543 1 98.62 101 MET A N 1
ATOM 740 C CA . MET A 1 101 ? -3.01 18.406 5.039 1 98.62 101 MET A CA 1
ATOM 741 C C . MET A 1 101 ? -4.047 18.641 3.945 1 98.62 101 MET A C 1
ATOM 743 O O . MET A 1 101 ? -5.246 18.469 4.176 1 98.62 101 MET A O 1
ATOM 747 N N . THR A 1 102 ? -3.533 19.078 2.814 1 98.44 102 THR A N 1
ATOM 748 C CA . THR A 1 102 ? -4.418 19.328 1.681 1 98.44 102 THR A CA 1
ATOM 749 C C . THR A 1 102 ? -5.156 18.062 1.279 1 98.44 102 THR A C 1
ATOM 751 O O . THR A 1 102 ? -6.34 18.109 0.944 1 98.44 102 THR A O 1
ATOM 754 N N . HIS A 1 103 ? -4.434 16.938 1.285 1 97.69 103 HIS A N 1
ATOM 755 C CA . HIS A 1 103 ? -5.051 15.648 0.982 1 97.69 103 HIS A CA 1
ATOM 756 C C . HIS A 1 103 ? -6.168 15.328 1.972 1 97.69 103 HIS A C 1
ATOM 758 O O . HIS A 1 103 ? -7.262 14.93 1.57 1 97.69 103 HIS A O 1
ATOM 764 N N . ASP A 1 104 ? -5.863 15.516 3.234 1 96.44 104 ASP A N 1
ATOM 765 C CA . ASP A 1 104 ? -6.867 15.258 4.266 1 96.44 104 ASP A CA 1
ATOM 766 C C . ASP A 1 104 ? -8.117 16.094 4.031 1 96.44 104 ASP A C 1
ATOM 768 O O . ASP A 1 104 ? -9.242 15.594 4.137 1 96.44 104 ASP A O 1
ATOM 772 N N . ALA A 1 105 ? -7.945 17.328 3.732 1 97.5 105 ALA A N 1
ATOM 773 C CA . ALA A 1 105 ? -9.07 18.234 3.49 1 97.5 105 ALA A CA 1
ATOM 774 C C . ALA A 1 105 ? -9.891 17.781 2.285 1 97.5 105 ALA A C 1
ATOM 776 O O . ALA A 1 105 ? -11.117 17.812 2.314 1 97.5 105 ALA A O 1
ATOM 777 N N . CYS A 1 106 ? -9.227 17.375 1.232 1 97.19 106 CYS A N 1
ATOM 778 C CA . CYS A 1 106 ? -9.906 16.891 0.034 1 97.19 106 CYS A CA 1
ATOM 779 C C . CYS A 1 106 ? -10.758 15.672 0.347 1 97.19 106 CYS A C 1
ATOM 781 O O . CYS A 1 106 ? -11.93 15.609 -0.05 1 97.19 106 CYS A O 1
ATOM 783 N N . VAL A 1 107 ? -10.234 14.727 1.061 1 93 107 VAL A N 1
ATOM 784 C CA . VAL A 1 107 ? -10.93 13.5 1.416 1 93 107 VAL A CA 1
ATOM 785 C C . VAL A 1 107 ? -12.156 13.828 2.262 1 93 107 VAL A C 1
ATOM 787 O O . VAL A 1 107 ? -13.242 13.273 2.043 1 93 107 VAL A O 1
ATOM 790 N N . GLN A 1 108 ? -11.945 14.734 3.195 1 93.38 108 GLN A N 1
ATOM 791 C CA . GLN A 1 108 ? -13.07 15.156 4.023 1 93.38 108 GLN A CA 1
ATOM 792 C C . GLN A 1 108 ? -14.172 15.773 3.174 1 93.38 108 GLN A C 1
ATOM 794 O O . GLN A 1 108 ? -15.352 15.5 3.387 1 93.38 108 GLN A O 1
ATOM 799 N N . SER A 1 109 ? -13.789 16.547 2.242 1 95.94 109 SER A N 1
ATOM 800 C CA . SER A 1 109 ? -14.758 17.234 1.398 1 95.94 109 SER A CA 1
ATOM 801 C C . SER A 1 109 ? -15.508 16.25 0.501 1 95.94 109 SER A C 1
ATOM 803 O O . SER A 1 109 ? -16.562 16.578 -0.038 1 95.94 109 SER A O 1
ATOM 805 N N . LYS A 1 110 ? -14.977 15.078 0.279 1 93.69 110 LYS A N 1
ATOM 806 C CA . LYS A 1 110 ? -15.594 14.047 -0.551 1 93.69 110 LYS A CA 1
ATOM 807 C C . LYS A 1 110 ? -16.266 12.977 0.308 1 93.69 110 LYS A C 1
ATOM 809 O O . LYS A 1 110 ? -16.234 11.789 -0.03 1 93.69 110 LYS A O 1
ATOM 814 N N . ASN A 1 111 ? -16.828 13.414 1.484 1 91.12 111 ASN A N 1
ATOM 815 C CA . ASN A 1 111 ? -17.531 12.531 2.41 1 91.12 111 ASN A CA 1
ATOM 816 C C . ASN A 1 111 ? -16.641 11.406 2.906 1 91.12 111 ASN A C 1
ATOM 818 O O . ASN A 1 111 ? -17.047 10.242 2.928 1 91.12 111 ASN A O 1
ATOM 822 N N . ASN A 1 112 ? -15.344 11.711 3.084 1 87.19 112 ASN A N 1
ATOM 823 C CA . ASN A 1 112 ? -14.344 10.805 3.625 1 87.19 112 ASN A CA 1
ATOM 824 C C . ASN A 1 112 ? -14.109 9.609 2.697 1 87.19 112 ASN A C 1
ATOM 826 O O . ASN A 1 112 ? -13.945 8.484 3.16 1 87.19 112 ASN A O 1
ATOM 830 N N . ASP A 1 113 ? -14.172 9.852 1.412 1 84.31 113 ASP A N 1
ATOM 831 C CA . ASP A 1 113 ? -13.805 8.852 0.414 1 84.31 113 ASP A CA 1
ATOM 832 C C . ASP A 1 113 ? -12.289 8.75 0.278 1 84.31 113 ASP A C 1
ATOM 834 O O . ASP A 1 113 ? -11.688 9.43 -0.554 1 84.31 113 ASP A O 1
ATOM 838 N N . TYR A 1 114 ? -11.68 7.859 0.95 1 82.19 114 TYR A N 1
ATOM 839 C CA . TYR A 1 114 ? -10.234 7.68 1.008 1 82.19 114 TYR A CA 1
ATOM 840 C C . TYR A 1 114 ? -9.703 7.137 -0.313 1 82.19 114 TYR A C 1
ATOM 842 O O . TYR A 1 114 ? -8.492 7.16 -0.556 1 82.19 114 TYR A O 1
ATOM 850 N N . LEU A 1 115 ? -10.562 6.691 -1.129 1 80.56 115 LEU A N 1
ATOM 851 C CA . LEU A 1 115 ? -10.156 6.133 -2.412 1 80.56 115 LEU A CA 1
ATOM 852 C C . LEU A 1 115 ? -10.477 7.09 -3.553 1 80.56 115 LEU A C 1
ATOM 854 O O . LEU A 1 115 ? -10.383 6.723 -4.727 1 80.56 115 LEU A O 1
ATOM 858 N N . SER A 1 116 ? -10.852 8.312 -3.225 1 85.88 116 SER A N 1
ATOM 859 C CA . SER A 1 116 ? -11.109 9.312 -4.254 1 85.88 116 SER A CA 1
ATOM 860 C C . SER A 1 116 ? -9.914 9.477 -5.184 1 85.88 116 SER A C 1
ATOM 862 O O . SER A 1 116 ? -8.82 9.828 -4.734 1 85.88 116 SER A O 1
ATO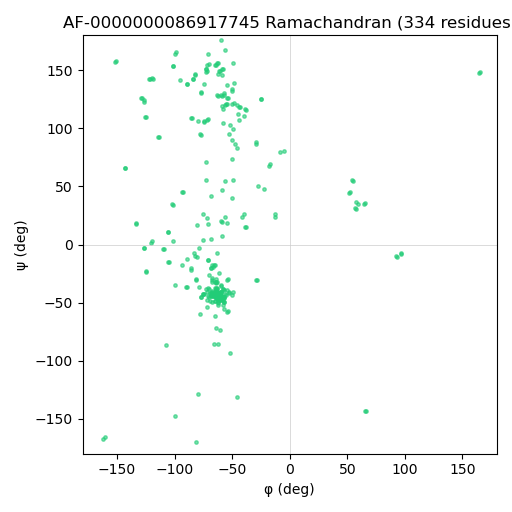M 864 N N . SER A 1 117 ? -10.156 9.234 -6.457 1 87.19 117 SER A N 1
ATOM 865 C CA . SER A 1 117 ? -9.086 9.359 -7.445 1 87.19 117 SER A CA 1
ATOM 866 C C . SER A 1 117 ? -8.602 10.805 -7.551 1 87.19 117 SER A C 1
ATOM 868 O O . SER A 1 117 ? -7.402 11.047 -7.719 1 87.19 117 SER A O 1
ATOM 870 N N . GLU A 1 118 ? -9.523 11.734 -7.441 1 92.38 118 GLU A N 1
ATOM 871 C CA . GLU A 1 118 ? -9.164 13.148 -7.5 1 92.38 118 GLU A CA 1
ATOM 872 C C . GLU A 1 118 ? -8.234 13.531 -6.352 1 92.38 118 GLU A C 1
ATOM 874 O O . GLU A 1 118 ? -7.18 14.133 -6.574 1 92.38 118 GLU A O 1
ATOM 879 N N . CYS A 1 119 ? -8.57 13.188 -5.113 1 95 119 CYS A N 1
ATOM 880 C CA . CYS A 1 119 ? -7.773 13.523 -3.938 1 95 119 CYS A CA 1
ATOM 881 C C . CYS A 1 119 ? -6.41 12.852 -3.988 1 95 119 CYS A C 1
ATOM 883 O O . CYS A 1 119 ? -5.391 13.469 -3.682 1 95 119 CYS A O 1
ATOM 885 N N . SER A 1 120 ? -6.434 11.633 -4.445 1 93.5 120 SER A N 1
ATOM 886 C CA . SER A 1 120 ? -5.191 10.875 -4.527 1 93.5 120 SER A CA 1
ATOM 887 C C . SER A 1 120 ? -4.258 11.453 -5.586 1 93.5 120 SER A C 1
ATOM 889 O O . SER A 1 120 ? -3.055 11.594 -5.355 1 93.5 120 SER A O 1
ATOM 891 N N . GLN A 1 121 ? -4.824 11.781 -6.73 1 92.38 121 GLN A N 1
ATOM 892 C CA . GLN A 1 121 ? -4 12.305 -7.812 1 92.38 121 GLN A CA 1
ATOM 893 C C . GLN A 1 121 ? -3.391 13.656 -7.43 1 92.38 121 GLN A C 1
ATOM 895 O O . GLN A 1 121 ? -2.209 13.898 -7.684 1 92.38 121 GLN A O 1
ATOM 900 N N . THR A 1 122 ? -4.18 14.484 -6.867 1 96.06 122 THR A N 1
ATOM 901 C CA . THR A 1 122 ? -3.676 15.773 -6.41 1 96.06 122 THR A CA 1
ATOM 902 C C . THR A 1 122 ? -2.578 15.586 -5.367 1 96.06 122 THR A C 1
ATOM 904 O O . THR A 1 122 ? -1.579 16.312 -5.375 1 96.06 122 THR A O 1
ATOM 907 N N . PHE A 1 123 ? -2.756 14.664 -4.48 1 97.62 123 PHE A N 1
ATOM 908 C CA . PHE A 1 123 ? -1.776 14.352 -3.447 1 97.62 123 PHE A CA 1
ATOM 909 C C . PHE A 1 123 ? -0.457 13.906 -4.07 1 97.62 123 PHE A C 1
ATOM 911 O O . PHE A 1 123 ? 0.607 14.414 -3.703 1 97.62 123 PHE A O 1
ATOM 918 N N . LEU A 1 124 ? -0.508 13.039 -5 1 96.56 124 LEU A N 1
ATOM 919 C CA . LEU A 1 124 ? 0.676 12.531 -5.684 1 96.56 124 LEU A CA 1
ATOM 920 C C . LEU A 1 124 ? 1.417 13.656 -6.395 1 96.56 124 LEU A C 1
ATOM 922 O O . LEU A 1 124 ? 2.646 13.734 -6.34 1 96.56 124 LEU A O 1
ATOM 926 N N . ASN A 1 125 ? 0.698 14.523 -7.059 1 96.75 125 ASN A N 1
ATOM 927 C CA . ASN A 1 125 ? 1.312 15.664 -7.73 1 96.75 125 ASN A CA 1
ATOM 928 C C . ASN A 1 125 ? 2.029 16.578 -6.738 1 96.75 125 ASN A C 1
ATOM 930 O O . ASN A 1 125 ? 3.146 17.031 -7 1 96.75 125 ASN A O 1
ATOM 934 N N . CYS A 1 126 ? 1.394 16.812 -5.695 1 97.81 126 CYS A N 1
ATOM 935 C CA . CYS A 1 126 ? 1.964 17.672 -4.66 1 97.81 126 CYS A CA 1
ATOM 936 C C . CYS A 1 126 ? 3.26 17.078 -4.117 1 97.81 126 CYS A C 1
ATOM 938 O O . CYS A 1 126 ? 4.262 17.781 -3.988 1 97.81 126 CYS A O 1
ATOM 940 N N . MET A 1 127 ? 3.252 15.836 -3.824 1 97.56 127 MET A N 1
ATOM 941 C CA . MET A 1 127 ? 4.441 15.172 -3.299 1 97.56 127 MET A CA 1
ATOM 942 C C . MET A 1 127 ? 5.566 15.18 -4.328 1 97.56 127 MET A C 1
ATOM 944 O O . MET A 1 127 ? 6.734 15.344 -3.977 1 97.56 127 MET A O 1
ATOM 948 N N . ALA A 1 128 ? 5.223 14.992 -5.562 1 95.06 128 ALA A N 1
ATOM 949 C CA . ALA A 1 128 ? 6.227 15.047 -6.621 1 95.06 128 ALA A CA 1
ATOM 950 C C . ALA A 1 128 ? 6.883 16.422 -6.691 1 95.06 128 ALA A C 1
ATOM 952 O O . ALA A 1 128 ? 8.102 16.531 -6.828 1 95.06 128 ALA A O 1
ATOM 953 N N . GLU A 1 129 ? 6.105 17.422 -6.637 1 96.62 129 GLU A N 1
ATOM 954 C CA . GLU A 1 129 ? 6.633 18.781 -6.648 1 96.62 129 GLU A CA 1
ATOM 955 C C . GLU A 1 129 ? 7.543 19.031 -5.453 1 96.62 129 GLU A C 1
ATOM 957 O O . GLU A 1 129 ? 8.617 19.625 -5.594 1 96.62 129 GLU A O 1
ATOM 962 N N . PHE A 1 130 ? 7.094 18.609 -4.312 1 97.06 130 PHE A N 1
ATOM 963 C CA . PHE A 1 130 ? 7.906 18.75 -3.113 1 97.06 130 PHE A CA 1
ATOM 964 C C . PHE A 1 130 ? 9.25 18.047 -3.285 1 97.06 130 PHE A C 1
ATOM 966 O O . PHE A 1 130 ? 10.297 18.625 -2.957 1 97.06 130 PHE A O 1
ATOM 973 N N . ARG A 1 131 ? 9.195 16.859 -3.734 1 95 131 ARG A N 1
ATOM 974 C CA . ARG A 1 131 ? 10.414 16.094 -3.961 1 95 131 ARG A CA 1
ATOM 975 C C . ARG A 1 131 ? 11.352 16.812 -4.922 1 95 131 ARG A C 1
ATOM 977 O O . ARG A 1 131 ? 12.555 16.906 -4.664 1 95 131 ARG A O 1
ATOM 984 N N . ASN A 1 132 ? 10.828 17.312 -6 1 94.38 132 ASN A N 1
ATOM 985 C CA . ASN A 1 132 ? 11.617 17.953 -7.043 1 94.38 132 ASN A CA 1
ATOM 986 C C . ASN A 1 132 ? 12.234 19.266 -6.559 1 94.38 132 ASN A C 1
ATOM 988 O O . ASN A 1 132 ? 13.312 19.656 -7.008 1 94.38 132 ASN A O 1
ATOM 992 N N . SER A 1 133 ? 11.602 19.875 -5.676 1 94.38 133 SER A N 1
ATOM 993 C CA . SER A 1 133 ? 12.078 21.156 -5.16 1 94.38 133 SER A CA 1
ATOM 994 C C . SER A 1 133 ? 13.148 20.969 -4.094 1 94.38 133 SER A C 1
ATOM 996 O O . SER A 1 133 ? 13.828 21.906 -3.707 1 94.38 133 SER A O 1
ATOM 998 N N . LYS A 1 134 ? 13.328 19.703 -3.656 1 90 134 LYS A N 1
ATOM 999 C CA . LYS A 1 134 ? 14.242 19.422 -2.549 1 90 134 LYS A CA 1
ATOM 1000 C C . LYS A 1 134 ? 13.938 20.312 -1.349 1 90 134 LYS A C 1
ATOM 1002 O O . LYS A 1 134 ? 14.844 20.922 -0.771 1 90 134 LYS A O 1
ATOM 1007 N N . GLY A 1 135 ? 12.641 20.375 -1.117 1 89.44 135 GLY A N 1
ATOM 1008 C CA . GLY A 1 135 ? 12.18 21.234 -0.04 1 89.44 135 GLY A CA 1
ATOM 1009 C C . GLY A 1 135 ? 12.781 20.891 1.307 1 89.44 135 GLY A C 1
ATOM 1010 O O . GLY A 1 135 ? 13.102 19.719 1.563 1 89.44 135 GLY A O 1
ATOM 1011 N N . LYS A 1 136 ? 12.922 21.938 2.219 1 94.62 136 LYS A N 1
ATOM 1012 C CA . LYS A 1 136 ? 13.438 21.75 3.57 1 94.62 136 LYS A CA 1
ATOM 1013 C C . LYS A 1 136 ? 12.422 21.031 4.457 1 94.62 136 LYS A C 1
ATOM 1015 O O . LYS A 1 136 ? 11.211 21.188 4.262 1 94.62 136 LYS A O 1
ATOM 1020 N N . THR A 1 137 ? 12.953 20.297 5.367 1 97.75 137 THR A N 1
ATOM 1021 C CA . THR A 1 137 ? 12.094 19.625 6.34 1 97.75 137 THR A CA 1
ATOM 1022 C C . THR A 1 137 ? 12.062 20.406 7.652 1 97.75 137 THR A C 1
ATOM 1024 O O . THR A 1 137 ? 12.82 21.359 7.836 1 97.75 137 THR A O 1
ATOM 1027 N N . PHE A 1 138 ? 11.125 20.109 8.469 1 98.12 138 PHE A N 1
ATOM 1028 C CA . PHE A 1 138 ? 10.961 20.844 9.711 1 98.12 138 PHE A CA 1
ATOM 1029 C C . PHE A 1 138 ? 12.086 20.531 10.688 1 98.12 138 PHE A C 1
ATOM 1031 O O . PHE A 1 138 ? 12.734 19.484 10.57 1 98.12 138 PHE A O 1
ATOM 1038 N N . GLN A 1 139 ? 12.312 21.5 11.602 1 96.56 139 GLN A N 1
ATOM 1039 C CA . GLN A 1 139 ? 13.344 21.328 12.617 1 96.56 139 GLN A CA 1
ATOM 1040 C C . GLN A 1 139 ? 13.055 20.094 13.484 1 96.56 139 GLN A C 1
ATOM 1042 O O . GLN A 1 139 ? 11.922 19.906 13.93 1 96.56 139 GLN A O 1
ATOM 1047 N N . GLY A 1 140 ? 14.094 19.172 13.641 1 97.12 140 GLY A N 1
ATOM 1048 C CA . GLY A 1 140 ? 13.938 18 14.492 1 97.12 140 GLY A CA 1
ATOM 1049 C C . GLY A 1 140 ? 13.539 16.75 13.719 1 97.12 140 GLY A C 1
ATOM 1050 O O . GLY A 1 140 ? 13.5 15.656 14.273 1 97.12 140 GLY A O 1
ATOM 1051 N N . ASN A 1 141 ? 13.234 16.906 12.484 1 98.19 141 ASN A N 1
ATOM 1052 C CA . ASN A 1 141 ? 12.867 15.766 11.664 1 98.19 141 ASN A CA 1
ATOM 1053 C C . ASN A 1 141 ? 13.969 14.711 11.656 1 98.19 141 ASN A C 1
ATOM 1055 O O . ASN A 1 141 ? 15.141 15.031 11.438 1 98.19 141 ASN A O 1
ATOM 1059 N N . THR A 1 142 ? 13.555 13.531 11.906 1 97.62 142 THR A N 1
ATOM 1060 C CA . THR A 1 142 ? 14.539 12.453 11.93 1 97.62 142 THR A CA 1
ATOM 1061 C C . THR A 1 142 ? 14.344 11.523 10.742 1 97.62 142 THR A C 1
ATOM 1063 O O . THR A 1 142 ? 15.094 10.555 10.57 1 97.62 142 THR A O 1
ATOM 1066 N N . CYS A 1 143 ? 13.328 11.75 9.953 1 97.69 143 CYS A N 1
ATOM 1067 C CA . CYS A 1 143 ? 13.07 10.93 8.781 1 97.69 143 CYS A CA 1
ATOM 1068 C C . CYS A 1 143 ? 13.883 11.406 7.586 1 97.69 143 CYS A C 1
ATOM 1070 O O . CYS A 1 143 ? 14.164 12.602 7.461 1 97.69 143 CYS A O 1
ATOM 1072 N N . HIS A 1 144 ? 14.344 10.453 6.809 1 96.25 144 HIS A N 1
ATOM 1073 C CA . HIS A 1 144 ? 14.695 10.82 5.441 1 96.25 144 HIS A CA 1
ATOM 1074 C C . HIS A 1 144 ? 13.453 11.109 4.605 1 96.25 144 HIS A C 1
ATOM 1076 O O . HIS A 1 144 ? 12.727 10.18 4.242 1 96.25 144 HIS A O 1
ATOM 1082 N N . VAL A 1 145 ? 13.266 12.266 4.336 1 96.38 145 VAL A N 1
ATOM 1083 C CA . VAL A 1 145 ? 11.977 12.719 3.811 1 96.38 145 VAL A CA 1
ATOM 1084 C C . VAL A 1 145 ? 11.719 12.07 2.453 1 96.38 145 VAL A C 1
ATOM 1086 O O . VAL A 1 145 ? 10.57 11.773 2.111 1 96.38 145 VAL A O 1
ATOM 1089 N N . GLN A 1 146 ? 12.781 11.828 1.708 1 94.56 146 GLN A N 1
ATOM 1090 C CA . GLN A 1 146 ? 12.609 11.188 0.409 1 94.56 146 GLN A CA 1
ATOM 1091 C C . GLN A 1 146 ? 12.062 9.773 0.563 1 94.56 146 GLN A C 1
ATOM 1093 O O . GLN A 1 146 ? 11.258 9.32 -0.25 1 94.56 146 GLN A O 1
ATOM 1098 N N . ASP A 1 147 ? 12.438 9.156 1.589 1 93.06 147 ASP A N 1
ATOM 1099 C CA . ASP A 1 147 ? 11.922 7.816 1.849 1 93.06 147 ASP A CA 1
ATOM 1100 C C . ASP A 1 147 ? 10.445 7.859 2.229 1 93.06 147 ASP A C 1
ATOM 1102 O O . ASP A 1 147 ? 9.672 6.984 1.837 1 93.06 147 ASP A O 1
ATOM 1106 N N . VAL A 1 148 ? 10.031 8.844 2.979 1 96.56 148 VAL A N 1
ATOM 1107 C CA . VAL A 1 148 ? 8.641 9.016 3.377 1 96.56 148 VAL A CA 1
ATOM 1108 C C . VAL A 1 148 ? 7.77 9.234 2.139 1 96.56 148 VAL A C 1
ATOM 1110 O O . VAL A 1 148 ? 6.734 8.578 1.978 1 96.56 148 VAL A O 1
ATOM 1113 N N . VAL A 1 149 ? 8.266 10.062 1.266 1 96.44 149 VAL A N 1
ATOM 1114 C CA . VAL A 1 149 ? 7.547 10.359 0.031 1 96.44 149 VAL A CA 1
ATOM 1115 C C . VAL A 1 149 ? 7.398 9.078 -0.795 1 96.44 149 VAL A C 1
ATOM 1117 O O . VAL A 1 149 ? 6.324 8.805 -1.333 1 96.44 149 VAL A O 1
ATOM 1120 N N . GLU A 1 150 ? 8.422 8.336 -0.833 1 92.5 150 GLU A N 1
ATOM 1121 C CA . GLU A 1 150 ? 8.406 7.125 -1.646 1 92.5 150 GLU A CA 1
ATOM 1122 C C . GLU A 1 150 ? 7.387 6.121 -1.128 1 92.5 150 GLU A C 1
ATOM 1124 O O . GLU A 1 150 ? 6.602 5.57 -1.901 1 92.5 150 GLU A O 1
ATOM 1129 N N . VAL A 1 151 ? 7.422 5.887 0.129 1 94.06 151 VAL A N 1
ATOM 1130 C CA . VAL A 1 151 ? 6.551 4.852 0.669 1 94.06 151 VAL A CA 1
ATOM 1131 C C . VAL A 1 151 ? 5.094 5.293 0.553 1 94.06 151 VAL A C 1
ATOM 1133 O O . VAL A 1 151 ? 4.215 4.48 0.254 1 94.06 151 VAL A O 1
ATOM 1136 N N . ILE A 1 152 ? 4.809 6.535 0.828 1 95.69 152 ILE A N 1
ATOM 1137 C CA . ILE A 1 152 ? 3.439 7.027 0.709 1 95.69 152 ILE A CA 1
ATOM 1138 C C . ILE A 1 152 ? 2.986 6.941 -0.746 1 95.69 152 ILE A C 1
ATOM 1140 O O . ILE A 1 152 ? 1.842 6.574 -1.025 1 95.69 152 ILE A O 1
ATOM 1144 N N . THR A 1 153 ? 3.875 7.316 -1.634 1 93.88 153 THR A N 1
ATOM 1145 C CA . THR A 1 153 ? 3.568 7.242 -3.059 1 93.88 153 THR A CA 1
ATOM 1146 C C . THR A 1 153 ? 3.207 5.816 -3.463 1 93.88 153 THR A C 1
ATOM 1148 O O . THR A 1 153 ? 2.215 5.594 -4.16 1 93.88 153 THR A O 1
ATOM 1151 N N . LEU A 1 154 ? 4 4.891 -3.016 1 91.31 154 LEU A N 1
ATOM 1152 C CA . LEU A 1 154 ? 3.77 3.49 -3.355 1 91.31 154 LEU A CA 1
ATOM 1153 C C . LEU A 1 154 ? 2.396 3.033 -2.875 1 91.31 154 LEU A C 1
ATOM 1155 O O . LEU A 1 154 ? 1.663 2.373 -3.613 1 91.31 154 LEU A O 1
ATOM 1159 N N . VAL A 1 155 ? 2.035 3.363 -1.712 1 91.81 155 VAL A N 1
ATOM 1160 C CA . VAL A 1 155 ? 0.763 2.949 -1.131 1 91.81 155 VAL A CA 1
ATOM 1161 C C . VAL A 1 155 ? -0.389 3.613 -1.882 1 91.81 155 VAL A C 1
ATOM 1163 O O . VAL A 1 155 ? -1.384 2.961 -2.209 1 91.81 155 VAL A O 1
ATOM 1166 N N . MET A 1 156 ? -0.244 4.867 -2.154 1 92.44 156 MET A N 1
ATOM 1167 C CA . MET A 1 156 ? -1.296 5.617 -2.83 1 92.44 156 MET A CA 1
ATOM 1168 C C . MET A 1 156 ? -1.516 5.094 -4.246 1 92.44 156 MET A C 1
ATOM 1170 O O . MET A 1 156 ? -2.656 4.98 -4.699 1 92.44 156 MET A O 1
ATOM 1174 N N . GLU A 1 157 ? -0.444 4.871 -4.891 1 88.81 157 GLU A N 1
ATOM 1175 C CA . GLU A 1 157 ? -0.562 4.352 -6.246 1 88.81 157 GLU A CA 1
ATOM 1176 C C . GLU A 1 157 ? -1.216 2.973 -6.254 1 88.81 157 GLU A C 1
ATOM 1178 O O . GLU A 1 157 ? -2.043 2.676 -7.121 1 88.81 157 GLU A O 1
ATOM 1183 N N . ALA A 1 158 ? -0.757 2.137 -5.367 1 87.5 158 ALA A N 1
ATOM 1184 C CA . ALA A 1 158 ? -1.387 0.822 -5.254 1 87.5 158 ALA A CA 1
ATOM 1185 C C . ALA A 1 158 ? -2.889 0.952 -5.016 1 87.5 158 ALA A C 1
ATOM 1187 O O . ALA A 1 158 ? -3.686 0.244 -5.637 1 87.5 158 ALA A O 1
ATOM 1188 N N . ALA A 1 159 ? -3.248 1.864 -4.156 1 84.12 159 ALA A N 1
ATOM 1189 C CA . ALA A 1 159 ? -4.652 2.088 -3.836 1 84.12 159 ALA A CA 1
ATOM 1190 C C . ALA A 1 159 ? -5.422 2.6 -5.051 1 84.12 159 ALA A C 1
ATOM 1192 O O . ALA A 1 159 ? -6.559 2.193 -5.293 1 84.12 159 ALA A O 1
ATOM 1193 N N . LEU A 1 160 ? -4.871 3.471 -5.754 1 84.69 160 LEU A N 1
ATOM 1194 C CA . LEU A 1 160 ? -5.508 4.035 -6.938 1 84.69 160 LEU A CA 1
ATOM 1195 C C . LEU A 1 160 ? -5.773 2.955 -7.98 1 84.69 160 LEU A C 1
ATOM 1197 O O . LEU A 1 160 ? -6.859 2.898 -8.562 1 84.69 160 LEU A O 1
ATOM 1201 N N . VAL A 1 161 ? -4.758 2.164 -8.227 1 80.75 161 VAL A N 1
ATOM 1202 C CA . VAL A 1 161 ? -4.895 1.091 -9.211 1 80.75 161 VAL A CA 1
ATOM 1203 C C . VAL A 1 161 ? -5.957 0.097 -8.742 1 80.75 161 VAL A C 1
ATOM 1205 O O . VAL A 1 161 ? -6.844 -0.282 -9.508 1 80.75 161 VAL A O 1
ATOM 1208 N N . ALA A 1 162 ? -5.883 -0.277 -7.492 1 76.56 162 ALA A N 1
ATOM 1209 C CA . ALA A 1 162 ? -6.852 -1.216 -6.934 1 76.56 162 ALA A CA 1
ATOM 1210 C C . ALA A 1 162 ? -8.266 -0.634 -6.973 1 76.56 162 ALA A C 1
ATOM 1212 O O . ALA A 1 162 ? -9.219 -1.331 -7.316 1 76.56 162 ALA A O 1
ATOM 1213 N N . GLY A 1 163 ? -8.375 0.614 -6.574 1 75.12 163 GLY A N 1
ATOM 1214 C CA . GLY A 1 163 ? -9.664 1.29 -6.582 1 75.12 163 GLY A CA 1
ATOM 1215 C C . GLY A 1 163 ? -10.289 1.364 -7.961 1 75.12 163 GLY A C 1
ATOM 1216 O O . GLY A 1 163 ? -11.5 1.187 -8.109 1 75.12 163 GLY A O 1
ATOM 1217 N N . ARG A 1 164 ? -9.539 1.71 -8.867 1 73.69 164 ARG A N 1
ATOM 1218 C CA . ARG A 1 164 ? -10.031 1.807 -10.234 1 73.69 164 ARG A CA 1
ATOM 1219 C C . ARG A 1 164 ? -10.594 0.471 -10.711 1 73.69 164 ARG A C 1
ATOM 1221 O O . ARG A 1 164 ? -11.602 0.433 -11.422 1 73.69 164 ARG A O 1
ATOM 1228 N N . TYR A 1 165 ? -9.984 -0.602 -10.359 1 69.56 165 TYR A N 1
ATOM 1229 C CA . TYR A 1 165 ? -10.391 -1.903 -10.883 1 69.56 165 TYR A CA 1
ATOM 1230 C C . TYR A 1 165 ? -11.461 -2.539 -10 1 69.56 165 TYR A C 1
ATOM 1232 O O . TYR A 1 165 ? -12.297 -3.301 -10.492 1 69.56 165 TYR A O 1
ATOM 1240 N N . LEU A 1 166 ? -11.281 -2.305 -8.68 1 64.25 166 LEU A N 1
ATOM 1241 C CA . LEU A 1 166 ? -12.258 -2.918 -7.785 1 64.25 166 LEU A CA 1
ATOM 1242 C C . LEU A 1 166 ? -13.57 -2.137 -7.793 1 64.25 166 LEU A C 1
ATOM 1244 O O . LEU A 1 166 ? -14.633 -2.693 -7.504 1 64.25 166 LEU A O 1
ATOM 1248 N N . HIS A 1 167 ? -13.641 -0.796 -7.711 1 58.38 167 HIS A N 1
ATOM 1249 C CA . HIS A 1 167 ? -14.875 -0.021 -7.691 1 58.38 167 HIS A CA 1
ATOM 1250 C C . HIS A 1 167 ? -15.266 0.428 -9.094 1 58.38 167 HIS A C 1
ATOM 1252 O O . HIS A 1 167 ? -14.93 1.54 -9.516 1 58.38 167 HIS A O 1
ATOM 1258 N N . LYS A 1 168 ? -15.203 -0.436 -10.062 1 43.47 168 LYS A N 1
ATOM 1259 C CA . LYS A 1 168 ? -15.992 0.097 -11.164 1 43.47 168 LYS A CA 1
ATOM 1260 C C . LYS A 1 168 ? -17.312 0.679 -10.664 1 43.47 168 LYS A C 1
ATOM 1262 O O . LYS A 1 168 ? -17.984 0.071 -9.836 1 43.47 168 LYS A O 1
ATOM 1267 N N . PRO A 1 169 ? -17.562 2.062 -10.875 1 32.56 169 PRO A N 1
ATOM 1268 C CA . PRO A 1 169 ? -18.953 2.518 -10.711 1 32.56 169 PRO A CA 1
ATOM 1269 C C . PRO A 1 169 ? -19.953 1.609 -11.414 1 32.56 169 PRO A C 1
ATOM 1271 O O . PRO A 1 169 ? -19.609 0.94 -12.391 1 32.56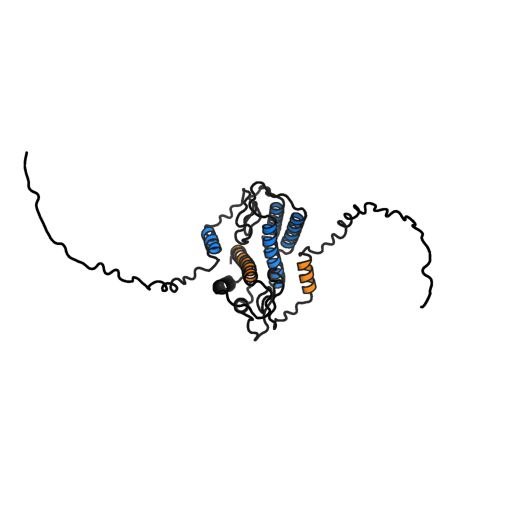 169 PRO A O 1
ATOM 1274 N N . MET B 1 1 ? 63.719 -0.905 -54.5 1 20.2 1 MET B N 1
ATOM 1275 C CA . MET B 1 1 ? 64.375 0.343 -54.906 1 20.2 1 MET B CA 1
ATOM 1276 C C . MET B 1 1 ? 63.344 1.498 -54.875 1 20.2 1 MET B C 1
ATOM 1278 O O . MET B 1 1 ? 63.688 2.617 -55.281 1 20.2 1 MET B O 1
ATOM 1282 N N . ALA B 1 2 ? 62.125 1.102 -54.969 1 19.83 2 ALA B N 1
ATOM 1283 C CA . ALA B 1 2 ? 61.188 2.025 -55.625 1 19.83 2 ALA B CA 1
ATOM 1284 C C . ALA B 1 2 ? 61.094 3.326 -54.812 1 19.83 2 ALA B C 1
ATOM 1286 O O . ALA B 1 2 ? 61.188 3.324 -53.594 1 19.83 2 ALA B O 1
ATOM 1287 N N . ASN B 1 3 ? 60.906 4.41 -55.5 1 16.8 3 ASN B N 1
ATOM 1288 C CA . ASN B 1 3 ? 61.188 5.84 -55.469 1 16.8 3 ASN B CA 1
ATOM 1289 C C . ASN B 1 3 ? 60.219 6.562 -54.5 1 16.8 3 ASN B C 1
ATOM 1291 O O . ASN B 1 3 ? 60.594 7.566 -53.906 1 16.8 3 ASN B O 1
ATOM 1295 N N . ALA B 1 4 ? 58.906 6.398 -54.8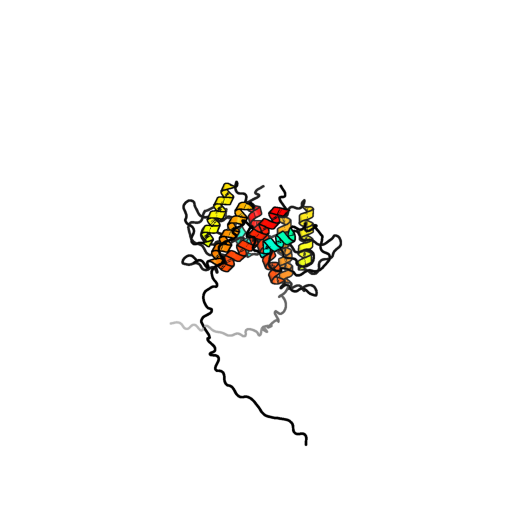75 1 18.86 4 ALA B N 1
ATOM 1296 C CA . ALA B 1 4 ? 58.188 7.656 -55.094 1 18.86 4 ALA B CA 1
ATOM 1297 C C . ALA B 1 4 ? 58.188 8.5 -53.812 1 18.86 4 ALA B C 1
ATOM 1299 O O . ALA B 1 4 ? 58.344 7.98 -52.719 1 18.86 4 ALA B O 1
ATOM 1300 N N . ARG B 1 5 ? 57.594 9.734 -54.031 1 18.41 5 ARG B N 1
ATOM 1301 C CA . ARG B 1 5 ? 57.656 11.172 -53.75 1 18.41 5 ARG B CA 1
ATOM 1302 C C . ARG B 1 5 ? 57.094 11.508 -52.375 1 18.41 5 ARG B C 1
ATOM 1304 O O . ARG B 1 5 ? 55.938 11.117 -52.062 1 18.41 5 ARG B O 1
ATOM 1311 N N . ILE B 1 6 ? 57.812 11.82 -51.406 1 20.73 6 ILE B N 1
ATOM 1312 C CA . ILE B 1 6 ? 57.938 12.133 -49.969 1 20.73 6 ILE B CA 1
ATOM 1313 C C . ILE B 1 6 ? 57.125 13.367 -49.625 1 20.73 6 ILE B C 1
ATOM 1315 O O . ILE B 1 6 ? 56.781 13.594 -48.469 1 20.73 6 ILE B O 1
ATOM 1319 N N . SER B 1 7 ? 56.969 14.188 -50.875 1 17.08 7 SER B N 1
ATOM 1320 C CA . SER B 1 7 ? 57.312 15.523 -50.406 1 17.08 7 SER B CA 1
ATOM 1321 C C . SER B 1 7 ? 56.312 16.047 -49.406 1 17.08 7 SER B C 1
ATOM 1323 O O . SER B 1 7 ? 56.688 16.516 -48.312 1 17.08 7 SER B O 1
ATOM 1325 N N . ASP B 1 8 ? 55.25 16.641 -50 1 17.17 8 ASP B N 1
ATOM 1326 C CA . ASP B 1 8 ? 55.094 18.094 -49.844 1 17.17 8 ASP B CA 1
ATOM 1327 C C . ASP B 1 8 ? 54.5 18.453 -48.5 1 17.17 8 ASP B C 1
ATOM 1329 O O . ASP B 1 8 ? 54.031 17.578 -47.781 1 17.17 8 ASP B O 1
ATOM 1333 N N . ILE B 1 9 ? 53.344 19.344 -48.5 1 18.31 9 ILE B N 1
ATOM 1334 C CA . ILE B 1 9 ? 53.156 20.734 -48.125 1 18.31 9 ILE B CA 1
ATOM 1335 C C . ILE B 1 9 ? 52.656 20.812 -46.688 1 18.31 9 ILE B C 1
ATOM 1337 O O . ILE B 1 9 ? 51.812 20.016 -46.281 1 18.31 9 ILE B O 1
ATOM 1341 N N . MET B 1 10 ? 53.156 21.75 -46.062 1 18.16 10 MET B N 1
ATOM 1342 C CA . MET B 1 10 ? 53.531 22.359 -44.75 1 18.16 10 MET B CA 1
ATOM 1343 C C . MET B 1 10 ? 52.281 22.656 -43.938 1 18.16 10 MET B C 1
ATOM 1345 O O . MET B 1 10 ? 52.219 22.375 -42.75 1 18.16 10 MET B O 1
ATOM 1349 N N . GLY B 1 11 ? 51.406 23.594 -44.562 1 18.42 11 GLY B N 1
ATOM 1350 C CA . GLY B 1 11 ? 51.188 24.828 -43.844 1 18.42 11 GLY B CA 1
ATOM 1351 C C . GLY B 1 11 ? 50.281 24.672 -42.656 1 18.42 11 GLY B C 1
ATOM 1352 O O . GLY B 1 11 ? 49.375 23.828 -42.656 1 18.42 11 GLY B O 1
ATOM 1353 N N . LEU B 1 12 ? 50.625 25.297 -41.562 1 20.78 12 LEU B N 1
ATOM 1354 C CA . LEU B 1 12 ? 50.406 25.438 -40.125 1 20.78 12 LEU B CA 1
ATOM 1355 C C . LEU B 1 12 ? 49.031 26.031 -39.844 1 20.78 12 LEU B C 1
ATOM 1357 O O . LEU B 1 12 ? 48.75 26.375 -38.688 1 20.78 12 LEU B O 1
ATOM 1361 N N . ASN B 1 13 ? 48.156 26.25 -41 1 20.53 13 ASN B N 1
ATOM 1362 C CA . ASN B 1 13 ? 47.281 27.328 -40.562 1 20.53 13 ASN B CA 1
ATOM 1363 C C . ASN B 1 13 ? 46.656 27.047 -39.188 1 20.53 13 ASN B C 1
ATOM 1365 O O . ASN B 1 13 ? 46.281 25.906 -38.906 1 20.53 13 ASN B O 1
ATOM 1369 N N . GLY B 1 14 ? 46.938 27.938 -38.312 1 19.84 14 GLY B N 1
ATOM 1370 C CA . GLY B 1 14 ? 46.75 28.203 -36.906 1 19.84 14 GLY B CA 1
ATOM 1371 C C . GLY B 1 14 ? 45.281 28.141 -36.469 1 19.84 14 GLY B C 1
ATOM 1372 O O . GLY B 1 14 ? 44.844 28.891 -35.594 1 19.84 14 GLY B O 1
ATOM 1373 N N . GLY B 1 15 ? 44.375 27.484 -37.281 1 20.77 15 GLY B N 1
ATOM 1374 C CA . GLY B 1 15 ? 43.031 27.891 -36.875 1 20.77 15 GLY B CA 1
ATOM 1375 C C . GLY B 1 15 ? 42.781 27.734 -35.375 1 20.77 15 GLY B C 1
ATOM 1376 O O . GLY B 1 15 ? 43.156 26.719 -34.781 1 20.77 15 GLY B O 1
ATOM 1377 N N . VAL B 1 16 ? 42.844 28.906 -34.719 1 20.58 16 VAL B N 1
ATOM 1378 C CA . VAL B 1 16 ? 42.594 29.203 -33.312 1 20.58 16 VAL B CA 1
ATOM 1379 C C . VAL B 1 16 ? 41.312 28.484 -32.875 1 20.58 16 VAL B C 1
ATOM 1381 O O . VAL B 1 16 ? 40.281 28.547 -33.562 1 20.58 16 VAL B O 1
ATOM 1384 N N . ILE B 1 17 ? 41.469 27.469 -31.984 1 22.03 17 ILE B N 1
ATOM 1385 C CA . ILE B 1 17 ? 40.562 26.562 -31.266 1 22.03 17 ILE B CA 1
ATOM 1386 C C . ILE B 1 17 ? 39.594 27.375 -30.422 1 22.03 17 ILE B C 1
ATOM 1388 O O . ILE B 1 17 ? 40 27.938 -29.375 1 22.03 17 ILE B O 1
ATOM 1392 N N . LEU B 1 18 ? 38.969 28.484 -31.062 1 19.66 18 LEU B N 1
ATOM 1393 C CA . LEU B 1 18 ? 38.188 29.25 -30.078 1 19.66 18 LEU B CA 1
ATOM 1394 C C . LEU B 1 18 ? 37.281 28.328 -29.266 1 19.66 18 LEU B C 1
ATOM 1396 O O . LEU B 1 18 ? 36.438 27.641 -29.844 1 19.66 18 LEU B O 1
ATOM 1400 N N . LEU B 1 19 ? 37.625 27.938 -28.094 1 22.55 19 LEU B N 1
ATOM 1401 C CA . LEU B 1 19 ? 37.062 27.141 -27 1 22.55 19 LEU B CA 1
ATOM 1402 C C . LEU B 1 19 ? 35.75 27.734 -26.516 1 22.55 19 LEU B C 1
ATOM 1404 O O . LEU B 1 19 ? 35.25 27.328 -25.469 1 22.55 19 LEU B O 1
ATOM 1408 N N . GLY B 1 20 ? 35.156 28.781 -27.172 1 20.36 20 GLY B N 1
ATOM 1409 C CA . GLY B 1 20 ? 34.344 29.516 -26.219 1 20.36 20 GLY B CA 1
ATOM 1410 C C . GLY B 1 20 ? 33.312 28.641 -25.516 1 20.36 20 GLY B C 1
ATOM 1411 O O . GLY B 1 20 ? 33 27.562 -26 1 20.36 20 GLY B O 1
ATOM 1412 N N . PHE B 1 21 ? 32.594 29.219 -24.297 1 20.53 21 PHE B N 1
ATOM 1413 C CA . PHE B 1 21 ? 31.812 28.953 -23.094 1 20.53 21 PHE B CA 1
ATOM 1414 C C . PHE B 1 21 ? 30.391 28.531 -23.453 1 20.53 21 PHE B C 1
ATOM 1416 O O . PHE B 1 21 ? 29.594 29.359 -23.906 1 20.53 21 PHE B O 1
ATOM 1423 N N . ALA B 1 22 ? 30.031 27.375 -24 1 21.89 22 ALA B N 1
ATOM 1424 C CA . ALA B 1 22 ? 28.734 26.75 -24.297 1 21.89 22 ALA B CA 1
ATOM 1425 C C . ALA B 1 22 ? 27.891 26.641 -23.047 1 21.89 22 ALA B C 1
ATOM 1427 O O . ALA B 1 22 ? 27.609 25.531 -22.562 1 21.89 22 ALA B O 1
ATOM 1428 N N . ALA B 1 23 ? 28.141 27.5 -22 1 20.02 23 ALA B N 1
ATOM 1429 C CA . ALA B 1 23 ? 27.484 27.125 -20.75 1 20.02 23 ALA B CA 1
ATOM 1430 C C . ALA B 1 23 ? 25.969 27.094 -20.922 1 20.02 23 ALA B C 1
ATOM 1432 O O . ALA B 1 23 ? 25.312 26.156 -20.484 1 20.02 23 ALA B O 1
ATOM 1433 N N . LEU B 1 24 ? 25.25 28.297 -21.016 1 21.48 24 LEU B N 1
ATOM 1434 C CA . LEU B 1 24 ? 24.141 28.641 -20.141 1 21.48 24 LEU B CA 1
ATOM 1435 C C . LEU B 1 24 ? 22.828 28.141 -20.719 1 21.48 24 LEU B C 1
ATOM 1437 O O . LEU B 1 24 ? 21.766 28.344 -20.125 1 21.48 24 LEU B O 1
ATOM 1441 N N . ALA B 1 25 ? 22.688 27.719 -21.922 1 21.16 25 ALA B N 1
ATOM 1442 C CA . ALA B 1 25 ? 21.344 27.906 -22.438 1 21.16 25 ALA B CA 1
ATOM 1443 C C . ALA B 1 25 ? 20.375 26.891 -21.844 1 21.16 25 ALA B C 1
ATOM 1445 O O . ALA B 1 25 ? 19.25 26.75 -22.312 1 21.16 25 ALA B O 1
ATOM 1446 N N . MET B 1 26 ? 20.766 26.016 -20.891 1 21.56 26 MET B N 1
ATOM 1447 C CA . MET B 1 26 ? 19.969 24.797 -20.812 1 21.56 26 MET B CA 1
ATOM 1448 C C . MET B 1 26 ? 18.578 25.078 -20.281 1 21.56 26 MET B C 1
ATOM 1450 O O . MET B 1 26 ? 17.766 24.172 -20.141 1 21.56 26 MET B O 1
ATOM 1454 N N . PHE B 1 27 ? 18.297 26.141 -19.469 1 22.39 27 PHE B N 1
ATOM 1455 C CA . PHE B 1 27 ? 17.25 26.016 -18.469 1 22.39 27 PHE B CA 1
ATOM 1456 C C . PHE B 1 27 ? 15.867 26.172 -19.094 1 22.39 27 PHE B C 1
ATOM 1458 O O . PHE B 1 27 ? 14.859 26.234 -18.391 1 22.39 27 PHE B O 1
ATOM 1465 N N . SER B 1 28 ? 15.742 26.438 -20.359 1 21.88 28 SER B N 1
ATOM 1466 C CA . SER B 1 28 ? 14.5 27.156 -20.641 1 21.88 28 SER B CA 1
ATOM 1467 C C . SER B 1 28 ? 13.289 26.234 -20.5 1 21.88 28 SER B C 1
ATOM 1469 O O . SER B 1 28 ? 12.156 26.703 -20.422 1 21.88 28 SER B O 1
ATOM 1471 N N . ARG B 1 29 ? 13.391 25.062 -21.109 1 25.5 29 ARG B N 1
ATOM 1472 C CA . ARG B 1 29 ? 12.148 24.547 -21.688 1 25.5 29 ARG B CA 1
ATOM 1473 C C . ARG B 1 29 ? 11.18 24.109 -20.609 1 25.5 29 ARG B C 1
ATOM 1475 O O . ARG B 1 29 ? 10.336 23.234 -20.828 1 25.5 29 ARG B O 1
ATOM 1482 N N . VAL B 1 30 ? 11.297 24.5 -19.375 1 24.22 30 VAL B N 1
ATOM 1483 C CA . VAL B 1 30 ? 10.531 23.828 -18.344 1 24.22 30 VAL B CA 1
ATOM 1484 C C . VAL B 1 30 ? 9.039 24.125 -18.531 1 24.22 30 VAL B C 1
ATOM 1486 O O . VAL B 1 30 ? 8.188 23.438 -17.953 1 24.22 30 VAL B O 1
ATOM 1489 N N . ALA B 1 31 ? 8.602 25.281 -19.031 1 24.75 31 ALA B N 1
ATOM 1490 C CA . ALA B 1 31 ? 7.309 25.812 -18.609 1 24.75 31 ALA B CA 1
ATOM 1491 C C . ALA B 1 31 ? 6.168 25.094 -19.328 1 24.75 31 ALA B C 1
ATOM 1493 O O . ALA B 1 31 ? 4.992 25.375 -19.078 1 24.75 31 ALA B O 1
ATOM 1494 N N . ASP B 1 32 ? 6.328 24.75 -20.547 1 27.34 32 ASP B N 1
ATOM 1495 C CA . ASP B 1 32 ? 5.074 24.891 -21.281 1 27.34 32 ASP B CA 1
ATOM 1496 C C . ASP B 1 32 ? 3.996 23.969 -20.703 1 27.34 32 ASP B C 1
ATOM 1498 O O . ASP B 1 32 ? 2.854 24.391 -20.516 1 27.34 32 ASP B O 1
ATOM 1502 N N . GLY B 1 33 ? 3.986 22.641 -21.188 1 27.7 33 GLY B N 1
ATOM 1503 C CA . GLY B 1 33 ? 2.887 21.75 -21.484 1 27.7 33 GLY B CA 1
ATOM 1504 C C . GLY B 1 33 ? 2.184 21.219 -20.25 1 27.7 33 GLY B C 1
ATOM 1505 O O . GLY B 1 33 ? 2.65 20.266 -19.625 1 27.7 33 GLY B O 1
ATOM 1506 N N . LEU B 1 34 ? 1.703 22.047 -19.375 1 27.52 34 LEU B N 1
ATOM 1507 C CA . LEU B 1 34 ? 0.954 21.625 -18.188 1 27.52 34 LEU B CA 1
ATOM 1508 C C . LEU B 1 34 ? -0.282 20.828 -18.594 1 27.52 34 LEU B C 1
ATOM 1510 O O . LEU B 1 34 ? -1.392 21.125 -18.141 1 27.52 34 LEU B O 1
ATOM 1514 N N . SER B 1 35 ? -0.361 20.281 -19.797 1 27.94 35 SER B N 1
ATOM 1515 C CA . SER B 1 35 ? -1.538 19.453 -20.016 1 27.94 35 SER B CA 1
ATOM 1516 C C . SER B 1 35 ? -1.734 18.469 -18.875 1 27.94 35 SER B C 1
ATOM 1518 O O . SER B 1 35 ? -0.768 18.062 -18.234 1 27.94 35 SER B O 1
ATOM 1520 N N . GLY B 1 36 ? -2.879 18.531 -18.219 1 28.41 36 GLY B N 1
ATOM 1521 C CA . GLY B 1 36 ? -3.361 17.781 -17.078 1 28.41 36 GLY B CA 1
ATOM 1522 C C . GLY B 1 36 ? -2.965 16.312 -17.109 1 28.41 36 GLY B C 1
ATOM 1523 O O . GLY B 1 36 ? -3.824 15.438 -17.062 1 28.41 36 GLY B O 1
ATOM 1524 N N . GLU B 1 37 ? -2.012 15.953 -17.953 1 32.31 37 GLU B N 1
ATOM 1525 C CA . GLU B 1 37 ? -1.595 14.555 -17.906 1 32.31 37 GLU B CA 1
ATOM 1526 C C . GLU B 1 37 ? -1.227 14.141 -16.484 1 32.31 37 GLU B C 1
ATOM 1528 O O . GLU B 1 37 ? -0.517 14.859 -15.789 1 32.31 37 GLU B O 1
ATOM 1533 N N . TYR B 1 38 ? -2.172 13.555 -15.766 1 34.91 38 TYR B N 1
ATOM 1534 C CA . TYR B 1 38 ? -2.258 12.938 -14.453 1 34.91 38 TYR B CA 1
ATOM 1535 C C . TYR B 1 38 ? -0.922 12.328 -14.047 1 34.91 38 TYR B C 1
ATOM 1537 O O . TYR B 1 38 ? -0.294 11.617 -14.836 1 34.91 38 TYR B O 1
ATOM 1545 N N . LEU B 1 39 ? -0.075 13.094 -13.469 1 36.84 39 LEU B N 1
ATOM 1546 C CA . LEU B 1 39 ? 1.264 12.789 -12.969 1 36.84 39 LEU B CA 1
ATOM 1547 C C . LEU B 1 39 ? 1.298 11.422 -12.297 1 36.84 39 LEU B C 1
ATOM 1549 O O . LEU B 1 39 ? 1.111 11.32 -11.078 1 36.84 39 LEU B O 1
ATOM 1553 N N . LEU B 1 40 ? 0.486 10.445 -12.57 1 44.19 40 LEU B N 1
ATOM 1554 C CA . LEU B 1 40 ? 1.082 9.156 -12.242 1 44.19 40 LEU B CA 1
ATOM 1555 C C . LEU B 1 40 ? 2.566 9.141 -12.586 1 44.19 40 LEU B C 1
ATOM 1557 O O . LEU B 1 40 ? 3.008 9.859 -13.484 1 44.19 40 LEU B O 1
ATOM 1561 N N . SER B 1 41 ? 3.369 9.023 -11.719 1 46.84 41 SER B N 1
ATOM 1562 C CA . SER B 1 41 ? 4.738 8.984 -12.219 1 46.84 41 SER B CA 1
ATOM 1563 C C . SER B 1 41 ? 4.781 8.492 -13.664 1 46.84 41 SER B C 1
ATOM 1565 O O . SER B 1 41 ? 3.896 7.758 -14.102 1 46.84 41 SER B O 1
ATOM 1567 N N . GLU B 1 42 ? 5.453 9.391 -14.562 1 47.44 42 GLU B N 1
ATOM 1568 C CA . GLU B 1 42 ? 5.574 9.016 -15.969 1 47.44 42 GLU B CA 1
ATOM 1569 C C . GLU B 1 42 ? 5.59 7.496 -16.141 1 47.44 42 GLU B C 1
ATOM 1571 O O . GLU B 1 42 ? 5.02 6.969 -17.094 1 47.44 42 GLU B O 1
ATOM 1576 N N . GLY B 1 43 ? 6.074 6.898 -15.203 1 44.06 43 GLY B N 1
ATOM 1577 C CA . GLY B 1 43 ? 6.164 5.445 -15.258 1 44.06 43 GLY B CA 1
ATOM 1578 C C . GLY B 1 43 ? 4.832 4.758 -15.023 1 44.06 43 GLY B C 1
ATOM 1579 O O . GLY B 1 43 ? 4.465 3.842 -15.766 1 44.06 43 GLY B O 1
ATOM 1580 N N . VAL B 1 44 ? 4.152 5.293 -14.055 1 53.94 44 VAL B N 1
ATOM 1581 C CA . VAL B 1 44 ? 2.842 4.711 -13.781 1 53.94 44 VAL B CA 1
ATOM 1582 C C . VAL B 1 44 ? 1.881 5.043 -14.914 1 53.94 44 VAL B C 1
ATOM 1584 O O . VAL B 1 44 ? 1.137 4.176 -15.383 1 53.94 44 VAL B O 1
ATOM 1587 N N . ARG B 1 45 ? 1.865 6.246 -15.359 1 50.59 45 ARG B N 1
ATOM 1588 C CA . ARG B 1 45 ? 1.021 6.613 -16.484 1 50.59 45 ARG B CA 1
ATOM 1589 C C . ARG B 1 45 ? 1.343 5.766 -17.719 1 50.59 45 ARG B C 1
ATOM 1591 O O . ARG B 1 45 ? 0.438 5.266 -18.391 1 50.59 45 ARG B O 1
ATOM 1598 N N . ARG B 1 46 ? 2.613 5.805 -17.953 1 45.62 46 ARG B N 1
ATOM 1599 C CA . ARG B 1 46 ? 3.043 5 -19.094 1 45.62 46 ARG B CA 1
ATOM 1600 C C . ARG B 1 46 ? 2.643 3.539 -18.922 1 45.62 46 ARG B C 1
ATOM 1602 O O . ARG B 1 46 ? 2.188 2.895 -19.859 1 45.62 46 ARG B O 1
ATOM 1609 N N . SER B 1 47 ? 2.82 3.221 -17.672 1 44.97 47 SER B N 1
ATOM 1610 C CA . SER B 1 47 ? 2.457 1.835 -17.406 1 44.97 47 SER B CA 1
ATOM 1611 C C . SER B 1 47 ? 0.944 1.645 -17.422 1 44.97 47 SER B C 1
ATOM 1613 O O . SER B 1 47 ? 0.448 0.635 -17.922 1 44.97 47 SER B O 1
ATOM 1615 N N . LEU B 1 48 ? 0.238 2.678 -16.875 1 47.97 48 LEU B N 1
ATOM 1616 C CA . LEU B 1 48 ? -1.215 2.572 -16.953 1 47.97 48 LEU B CA 1
ATOM 1617 C C . LEU B 1 48 ? -1.689 2.719 -18.391 1 47.97 48 LEU B C 1
ATOM 1619 O O . LEU B 1 48 ? -2.639 2.053 -18.812 1 47.97 48 LEU B O 1
ATOM 1623 N N . ALA B 1 49 ? -1.207 3.754 -19.078 1 44.31 49 ALA B N 1
ATOM 1624 C CA . ALA B 1 49 ? -1.535 3.912 -20.5 1 44.31 49 ALA B CA 1
ATOM 1625 C C . ALA B 1 49 ? -1.181 2.654 -21.281 1 44.31 49 ALA B C 1
ATOM 1627 O O . ALA B 1 49 ? -1.943 2.223 -22.156 1 44.31 49 ALA B O 1
ATOM 1628 N N . GLU B 1 50 ? 0.064 2.389 -21.156 1 41.97 50 GLU B N 1
ATOM 1629 C CA . GLU B 1 50 ? 0.408 1.113 -21.781 1 41.97 50 GLU B CA 1
ATOM 1630 C C . GLU B 1 50 ? -0.48 -0.013 -21.25 1 41.97 50 GLU B C 1
ATOM 1632 O O . GLU B 1 50 ? -0.783 -0.96 -21.984 1 41.97 50 GLU B O 1
ATOM 1637 N N . ASN B 1 51 ? -0.806 0.255 -20.078 1 39.25 51 ASN B N 1
ATOM 1638 C CA . ASN B 1 51 ? -1.741 -0.721 -19.531 1 39.25 51 ASN B CA 1
ATOM 1639 C C . ASN B 1 51 ? -3.184 -0.384 -19.891 1 39.25 51 ASN B C 1
ATOM 1641 O O . ASN B 1 51 ? -4.109 -1.112 -19.531 1 39.25 51 ASN B O 1
ATOM 1645 N N . ASP B 1 52 ? -3.545 0.835 -20.219 1 37.94 52 ASP B N 1
ATOM 1646 C CA . ASP B 1 52 ? -4.867 1.044 -20.797 1 37.94 52 ASP B CA 1
ATOM 1647 C C . ASP B 1 52 ? -5.125 0.058 -21.938 1 37.94 52 ASP B C 1
ATOM 1649 O O . ASP B 1 52 ? -6.176 0.105 -22.578 1 37.94 52 ASP B O 1
ATOM 1653 N N . THR B 1 53 ? -4.215 -0.209 -22.75 1 33.91 53 THR B N 1
ATOM 1654 C CA . THR B 1 53 ? -4.684 -1.375 -23.484 1 33.91 53 THR B CA 1
ATOM 1655 C C . THR B 1 53 ? -5.289 -2.408 -22.547 1 33.91 53 THR B C 1
ATOM 1657 O O . THR B 1 53 ? -4.793 -2.605 -21.438 1 33.91 53 THR B O 1
ATOM 1660 N N . ALA B 1 54 ? -6.578 -2.484 -22.625 1 32.62 54 ALA B N 1
ATOM 1661 C CA . ALA B 1 54 ? -7.309 -3.521 -21.906 1 32.62 54 ALA B CA 1
ATOM 1662 C C . ALA B 1 54 ? -6.379 -4.648 -21.469 1 32.62 54 ALA B C 1
ATOM 1664 O O . ALA B 1 54 ? -5.848 -5.383 -22.312 1 32.62 54 ALA B O 1
ATOM 1665 N N . GLN B 1 55 ? -5.5 -4.445 -20.547 1 38.09 55 GLN B N 1
ATOM 1666 C CA . GLN B 1 55 ? -5.074 -5.742 -20.031 1 38.09 55 GLN B CA 1
ATOM 1667 C C . GLN B 1 55 ? -6.176 -6.785 -20.188 1 38.09 55 GLN B C 1
ATOM 1669 O O . GLN B 1 55 ? -7.219 -6.699 -19.531 1 38.09 55 GLN B O 1
ATOM 1674 N N . SER B 1 56 ? -6.73 -7.008 -21.094 1 38.78 56 SER B N 1
ATOM 1675 C CA . SER B 1 56 ? -7.254 -8.359 -21.281 1 38.78 56 SER B CA 1
ATOM 1676 C C . SER B 1 56 ? -6.797 -9.281 -20.156 1 38.78 56 SER B C 1
ATOM 1678 O O . SER B 1 56 ? -5.609 -9.328 -19.828 1 38.78 56 SER B O 1
ATOM 1680 N N . LYS B 1 57 ? -7.496 -9.188 -19 1 52.25 57 LYS B N 1
ATOM 1681 C CA . LYS B 1 57 ? -7.391 -10.062 -17.844 1 52.25 57 LYS B CA 1
ATOM 1682 C C . LYS B 1 57 ? -6.598 -11.32 -18.172 1 52.25 57 LYS B C 1
ATOM 1684 O O . LYS B 1 57 ? -7.18 -12.391 -18.359 1 52.25 57 LYS B O 1
ATOM 1689 N N . ASP B 1 58 ? -5.703 -11.266 -19.156 1 75.12 58 ASP B N 1
ATOM 1690 C CA . ASP B 1 58 ? -5.023 -12.516 -19.469 1 75.12 58 ASP B CA 1
ATOM 1691 C C . ASP B 1 58 ? -4.289 -13.062 -18.25 1 75.12 58 ASP B C 1
ATOM 1693 O O . ASP B 1 58 ? -3.762 -12.297 -17.438 1 75.12 58 ASP B O 1
ATOM 1697 N N . CYS B 1 59 ? -4.641 -14 -17.906 1 92.19 59 CYS B N 1
ATOM 1698 C CA . CYS B 1 59 ? -4.012 -14.797 -16.859 1 92.19 59 CYS B CA 1
ATOM 1699 C C . CYS B 1 59 ? -2.586 -15.172 -17.25 1 92.19 59 CYS B C 1
ATOM 1701 O O . CYS B 1 59 ? -2.203 -15.062 -18.422 1 92.19 59 CYS B O 1
ATOM 1703 N N . SER B 1 60 ? -1.739 -15.305 -16.328 1 96.19 60 SER B N 1
ATOM 1704 C CA . SER B 1 60 ? -0.32 -15.555 -16.562 1 96.19 60 SER B CA 1
ATOM 1705 C C . SER B 1 60 ? -0.034 -17.047 -16.641 1 96.19 60 SER B C 1
ATOM 1707 O O . SER B 1 60 ? -0.603 -17.844 -15.898 1 96.19 60 SER B O 1
ATOM 1709 N N . ARG B 1 61 ? 0.806 -17.469 -17.594 1 97.25 61 ARG B N 1
ATOM 1710 C CA . ARG B 1 61 ? 1.289 -18.828 -17.719 1 97.25 61 ARG B CA 1
ATOM 1711 C C . ARG B 1 61 ? 2.809 -18.891 -17.609 1 97.25 61 ARG B C 1
ATOM 1713 O O . ARG B 1 61 ? 3.41 -19.953 -17.797 1 97.25 61 ARG B O 1
ATOM 1720 N N . GLN B 1 62 ? 3.475 -17.75 -17.359 1 96.75 62 GLN B N 1
ATOM 1721 C CA . GLN B 1 62 ? 4.93 -17.641 -17.312 1 96.75 62 GLN B CA 1
ATOM 1722 C C . GLN B 1 62 ? 5.395 -17.109 -15.953 1 96.75 62 GLN B C 1
ATOM 1724 O O . GLN B 1 62 ? 4.754 -16.234 -15.375 1 96.75 62 GLN B O 1
ATOM 1729 N N . CYS B 1 63 ? 6.543 -17.656 -15.477 1 98.38 63 CYS B N 1
ATOM 1730 C CA . CYS B 1 63 ? 7.152 -17.125 -14.266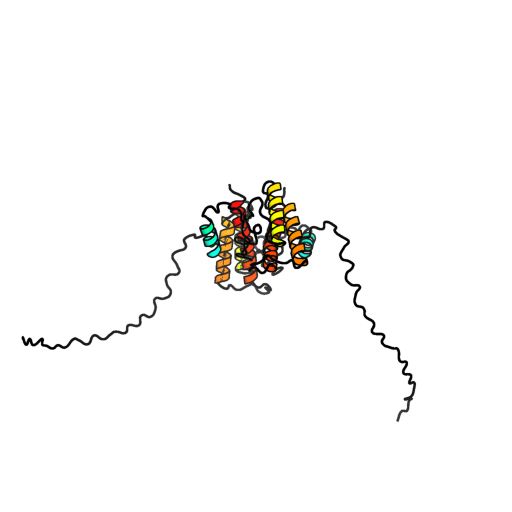 1 98.38 63 CYS B CA 1
ATOM 1731 C C . CYS B 1 63 ? 7.836 -15.789 -14.539 1 98.38 63 CYS B C 1
ATOM 1733 O O . CYS B 1 63 ? 8.945 -15.75 -15.078 1 98.38 63 CYS B O 1
ATOM 1735 N N . GLU B 1 64 ? 7.191 -14.742 -14.078 1 97.38 64 GLU B N 1
ATOM 1736 C CA . GLU B 1 64 ? 7.684 -13.391 -14.344 1 97.38 64 GLU B CA 1
ATOM 1737 C C . GLU B 1 64 ? 8.414 -12.828 -13.125 1 97.38 64 GLU B C 1
ATOM 1739 O O . GLU B 1 64 ? 8.219 -13.289 -12 1 97.38 64 GLU B O 1
ATOM 1744 N N . SER B 1 65 ? 9.312 -11.938 -13.297 1 97.75 65 SER B N 1
ATOM 1745 C CA . SER B 1 65 ? 10.023 -11.18 -12.266 1 97.75 65 SER B CA 1
ATOM 1746 C C . SER B 1 65 ? 10.273 -9.742 -12.719 1 97.75 65 SER B C 1
ATOM 1748 O O . SER B 1 65 ? 11.43 -9.328 -12.859 1 97.75 65 SER B O 1
ATOM 1750 N N . GLU B 1 66 ? 9.156 -9.016 -12.875 1 94.62 66 GLU B N 1
ATOM 1751 C CA . GLU B 1 66 ? 9.203 -7.648 -13.391 1 94.62 66 GLU B CA 1
ATOM 1752 C C . GLU B 1 66 ? 8.656 -6.652 -12.375 1 94.62 66 GLU B C 1
ATOM 1754 O O . GLU B 1 66 ? 7.715 -6.961 -11.641 1 94.62 66 GLU B O 1
ATOM 1759 N N . PHE B 1 67 ? 9.312 -5.43 -12.328 1 93.62 67 PHE B N 1
ATOM 1760 C CA . PHE B 1 67 ? 8.867 -4.324 -11.492 1 93.62 67 PHE B CA 1
ATOM 1761 C C . PHE B 1 67 ? 8.742 -4.766 -10.039 1 93.62 67 PHE B C 1
ATOM 1763 O O . PHE B 1 67 ? 7.707 -4.547 -9.406 1 93.62 67 PHE B O 1
ATOM 1770 N N . CYS B 1 68 ? 9.789 -5.312 -9.453 1 95.06 68 CYS B N 1
ATOM 1771 C CA . CYS B 1 68 ? 9.805 -6.125 -8.242 1 95.06 68 CYS B CA 1
ATOM 1772 C C . CYS B 1 68 ? 9.422 -5.297 -7.02 1 95.06 68 CYS B C 1
ATOM 1774 O O . CYS B 1 68 ? 9.023 -5.848 -5.992 1 95.06 68 CYS B O 1
ATOM 1776 N N . THR B 1 69 ? 9.492 -3.949 -7.113 1 91.88 69 THR B N 1
ATOM 1777 C CA . THR B 1 69 ? 9.242 -3.133 -5.93 1 91.88 69 THR B CA 1
ATOM 1778 C C . THR B 1 69 ? 8.305 -1.977 -6.262 1 91.88 69 THR B C 1
ATOM 1780 O O . THR B 1 69 ? 8.305 -0.953 -5.574 1 91.88 69 THR B O 1
ATOM 1783 N N . VAL B 1 70 ? 7.629 -2.098 -7.355 1 90.88 70 VAL B N 1
ATOM 1784 C CA . VAL B 1 70 ? 6.645 -1.105 -7.777 1 90.88 70 VAL B CA 1
ATOM 1785 C C . VAL B 1 70 ? 5.25 -1.719 -7.75 1 90.88 70 VAL B C 1
ATOM 1787 O O . VAL B 1 70 ? 4.766 -2.227 -8.766 1 90.88 70 VAL B O 1
ATOM 1790 N N . PRO B 1 71 ? 4.578 -1.576 -6.66 1 90.5 71 PRO B N 1
ATOM 1791 C CA . PRO B 1 71 ? 3.373 -2.363 -6.391 1 90.5 71 PRO B CA 1
ATOM 1792 C C . PRO B 1 71 ? 2.348 -2.283 -7.52 1 90.5 71 PRO B C 1
ATOM 1794 O O . PRO B 1 71 ? 1.8 -3.309 -7.934 1 90.5 71 PRO B O 1
ATOM 1797 N N . PRO B 1 72 ? 2.086 -1.172 -8.148 1 86.5 72 PRO B N 1
ATOM 1798 C CA . PRO B 1 72 ? 1.047 -1.141 -9.18 1 86.5 72 PRO B CA 1
ATOM 1799 C C . PRO B 1 72 ? 1.402 -1.987 -10.398 1 86.5 72 PRO B C 1
ATOM 1801 O O . PRO B 1 72 ? 0.511 -2.42 -11.133 1 86.5 72 PRO B O 1
ATOM 1804 N N . PHE B 1 73 ? 2.699 -2.33 -10.539 1 89.88 73 PHE B N 1
ATOM 1805 C CA . PHE B 1 73 ? 3.115 -3.008 -11.758 1 89.88 73 PHE B CA 1
ATOM 1806 C C . PHE B 1 73 ? 3.854 -4.301 -11.438 1 89.88 73 PHE B C 1
ATOM 1808 O O . PHE B 1 73 ? 4.27 -5.027 -12.344 1 89.88 73 PHE B O 1
ATOM 1815 N N . LEU B 1 74 ? 4.016 -4.496 -10.25 1 94.31 74 LEU B N 1
ATOM 1816 C CA . LEU B 1 74 ? 4.766 -5.664 -9.797 1 94.31 74 LEU B CA 1
ATOM 1817 C C . LEU B 1 74 ? 4.191 -6.945 -10.398 1 94.31 74 LEU B C 1
ATOM 1819 O O . LEU B 1 74 ? 2.977 -7.148 -10.383 1 94.31 74 LEU B O 1
ATOM 1823 N N . ARG B 1 75 ? 5.047 -7.73 -11.039 1 95.94 75 ARG B N 1
ATOM 1824 C CA . ARG B 1 75 ? 4.758 -9.086 -11.484 1 95.94 75 ARG B CA 1
ATOM 1825 C C . ARG B 1 75 ? 5.793 -10.07 -10.953 1 95.94 75 ARG B C 1
ATOM 1827 O O . ARG B 1 75 ? 6.969 -10 -11.32 1 95.94 75 ARG B O 1
ATOM 1834 N N . TYR B 1 76 ? 5.434 -10.883 -10.062 1 98 76 TYR B N 1
ATOM 1835 C CA . TYR B 1 76 ? 6.297 -11.945 -9.547 1 98 76 TYR B CA 1
ATOM 1836 C C . TYR B 1 76 ? 5.613 -13.297 -9.641 1 98 76 TYR B C 1
ATOM 1838 O O . TYR B 1 76 ? 4.516 -13.492 -9.109 1 98 76 TYR B O 1
ATOM 1846 N N . GLY B 1 77 ? 6.305 -14.188 -10.312 1 98.5 77 GLY B N 1
ATOM 1847 C CA . GLY B 1 77 ? 5.652 -15.461 -10.586 1 98.5 77 GLY B CA 1
ATOM 1848 C C . GLY B 1 77 ? 4.453 -15.328 -11.508 1 98.5 77 GLY B C 1
ATOM 1849 O O . GLY B 1 77 ? 4.5 -14.594 -12.492 1 98.5 77 GLY B O 1
ATOM 1850 N N . LYS B 1 78 ? 3.494 -16.109 -11.219 1 98.12 78 LYS B N 1
ATOM 1851 C CA . LYS B 1 78 ? 2.275 -16.094 -12.023 1 98.12 78 LYS B CA 1
ATOM 1852 C C . LYS B 1 78 ? 1.134 -15.414 -11.281 1 98.12 78 LYS B C 1
ATOM 1854 O O . LYS B 1 78 ? 0.136 -15.023 -11.883 1 98.12 78 LYS B O 1
ATOM 1859 N N . TYR B 1 79 ? 1.353 -15.25 -9.953 1 97.88 79 TYR B N 1
ATOM 1860 C CA . TYR B 1 79 ? 0.173 -14.906 -9.164 1 97.88 79 TYR B CA 1
ATOM 1861 C C . TYR B 1 79 ? 0.398 -13.625 -8.375 1 97.88 79 TYR B C 1
ATOM 1863 O O . TYR B 1 79 ? -0.559 -12.984 -7.93 1 97.88 79 TYR B O 1
ATOM 1871 N N . CYS B 1 80 ? 1.633 -13.281 -8.125 1 97.88 80 CYS B N 1
ATOM 1872 C CA . CYS B 1 80 ? 1.886 -12.125 -7.277 1 97.88 80 CYS B CA 1
ATOM 1873 C C . CYS B 1 80 ? 1.884 -10.836 -8.094 1 97.88 80 CYS B C 1
ATOM 1875 O O . CYS B 1 80 ? 2.836 -10.562 -8.828 1 97.88 80 CYS B O 1
ATOM 1877 N N . GLY B 1 81 ? 0.913 -10.039 -7.953 1 94.69 81 GLY B N 1
ATOM 1878 C CA . GLY B 1 81 ? 0.728 -8.742 -8.578 1 94.69 81 GLY B CA 1
ATOM 1879 C C . GLY B 1 81 ? -0.692 -8.219 -8.461 1 94.69 81 GLY B C 1
ATOM 1880 O O . GLY B 1 81 ? -1.639 -9 -8.344 1 94.69 81 GLY B O 1
ATOM 1881 N N . LEU B 1 82 ? -0.762 -6.926 -8.391 1 91.19 82 LEU B N 1
ATOM 1882 C CA . LEU B 1 82 ? -2.092 -6.324 -8.359 1 91.19 82 LEU B CA 1
ATOM 1883 C C . LEU B 1 82 ? -2.85 -6.617 -9.648 1 91.19 82 LEU B C 1
ATOM 1885 O O . LEU B 1 82 ? -2.312 -6.434 -10.742 1 91.19 82 LEU B O 1
ATOM 1889 N N . LEU B 1 83 ? -4.078 -7.129 -9.516 1 87.75 83 LEU B N 1
ATOM 1890 C CA . LEU B 1 83 ? -4.918 -7.461 -10.664 1 87.75 83 LEU B CA 1
ATOM 1891 C C . LEU B 1 83 ? -4.207 -8.438 -11.594 1 87.75 83 LEU B C 1
ATOM 1893 O O . LEU B 1 83 ? -4.297 -8.305 -12.82 1 87.75 83 LEU B O 1
ATOM 1897 N N . TYR B 1 84 ? -3.416 -9.242 -11.031 1 91.69 84 TYR B N 1
ATOM 1898 C CA . TYR B 1 84 ? -2.547 -10.211 -11.695 1 91.69 84 TYR B CA 1
ATOM 1899 C C . TYR B 1 84 ? -2.723 -11.594 -11.094 1 91.69 84 TYR B C 1
ATOM 1901 O O . TYR B 1 84 ? -2.727 -11.75 -9.867 1 91.69 84 TYR B O 1
ATOM 1909 N N . SER B 1 85 ? -3.014 -12.578 -12 1 96.12 85 SER B N 1
ATOM 1910 C CA . SER B 1 85 ? -3.184 -13.945 -11.523 1 96.12 85 SER B CA 1
ATOM 1911 C C . SER B 1 85 ? -2.805 -14.961 -12.602 1 96.12 85 SER B C 1
ATOM 1913 O O . SER B 1 85 ? -2.789 -14.633 -13.789 1 96.12 85 SER B O 1
ATOM 1915 N N . GLY B 1 86 ? -2.49 -16.125 -12.086 1 97.25 86 GLY B N 1
ATOM 1916 C CA . GLY B 1 86 ? -2.225 -17.219 -13.008 1 97.25 86 GLY B CA 1
ATOM 1917 C C . GLY B 1 86 ? -3.479 -17.75 -13.688 1 97.25 86 GLY B C 1
ATOM 1918 O O . GLY B 1 86 ? -4.574 -17.656 -13.125 1 97.25 86 GLY B O 1
ATOM 1919 N N . CYS B 1 87 ? -3.309 -18.297 -14.945 1 96.38 87 CYS B N 1
ATOM 1920 C CA . CYS B 1 87 ? -4.41 -18.969 -15.633 1 96.38 87 CYS B CA 1
ATOM 1921 C C . CYS B 1 87 ? -4.848 -20.203 -14.875 1 96.38 87 CYS B C 1
ATOM 1923 O O . CYS B 1 87 ? -4.074 -20.781 -14.102 1 96.38 87 CYS B O 1
ATOM 1925 N N . PRO B 1 88 ? -6.168 -20.609 -15.078 1 94.88 88 PRO B N 1
ATOM 1926 C CA . PRO B 1 88 ? -6.602 -21.859 -14.445 1 94.88 88 PRO B CA 1
ATOM 1927 C C . PRO B 1 88 ? -5.652 -23.016 -14.727 1 94.88 88 PRO B C 1
ATOM 1929 O O . PRO B 1 88 ? -5.223 -23.203 -15.867 1 94.88 88 PRO B O 1
ATOM 1932 N N . GLY B 1 89 ? -5.281 -23.781 -13.719 1 96.06 89 GLY B N 1
ATOM 1933 C CA . GLY B 1 89 ? -4.457 -24.969 -13.875 1 96.06 89 GLY B CA 1
ATOM 1934 C C . GLY B 1 89 ? -2.975 -24.688 -13.719 1 96.06 89 GLY B C 1
ATOM 1935 O O . GLY B 1 89 ? -2.168 -25.609 -13.633 1 96.06 89 GLY B O 1
ATOM 1936 N N . GLU B 1 90 ? -2.529 -23.438 -13.664 1 98.19 90 GLU B N 1
ATOM 1937 C CA . GLU B 1 90 ? -1.117 -23.078 -13.547 1 98.19 90 GLU B CA 1
ATOM 1938 C C . GLU B 1 90 ? -0.619 -23.266 -12.117 1 98.19 90 GLU B C 1
ATOM 1940 O O . GLU B 1 90 ? -1.265 -22.828 -11.164 1 98.19 90 GLU B O 1
ATOM 1945 N N . GLU B 1 91 ? 0.535 -23.969 -12.016 1 98.44 91 GLU B N 1
ATOM 1946 C CA . GLU B 1 91 ? 1.19 -24.109 -10.719 1 98.44 91 GLU B CA 1
ATOM 1947 C C . GLU B 1 91 ? 2.045 -22.891 -10.383 1 98.44 91 GLU B C 1
ATOM 1949 O O . GLU B 1 91 ? 2.623 -22.281 -11.273 1 98.44 91 GLU B O 1
ATOM 1954 N N . PRO B 1 92 ? 2.141 -22.531 -9.109 1 98.75 92 PRO B N 1
ATOM 1955 C CA . PRO B 1 92 ? 2.992 -21.406 -8.734 1 98.75 92 PRO B CA 1
ATOM 1956 C C . PRO B 1 92 ? 4.469 -21.641 -9.039 1 98.75 92 PRO B C 1
ATOM 1958 O O . PRO B 1 92 ? 4.91 -22.797 -9.078 1 98.75 92 PRO B O 1
ATOM 1961 N N . CYS B 1 93 ? 5.25 -20.641 -9.203 1 98.81 93 CYS B N 1
ATOM 1962 C CA . CYS B 1 93 ? 6.648 -20.719 -9.617 1 98.81 93 CYS B CA 1
ATOM 1963 C C . CYS B 1 93 ? 7.551 -21.047 -8.43 1 98.81 93 CYS B C 1
ATOM 1965 O O . CYS B 1 93 ? 8.633 -21.594 -8.609 1 98.81 93 CYS B O 1
ATOM 1967 N N . ASP B 1 94 ? 7.211 -20.672 -7.27 1 98.56 94 ASP B N 1
ATOM 1968 C CA . ASP B 1 94 ? 7.949 -20.922 -6.039 1 98.56 94 ASP B CA 1
ATOM 1969 C C . ASP B 1 94 ? 7.062 -20.719 -4.812 1 98.56 94 ASP B C 1
ATOM 1971 O O . ASP B 1 94 ? 5.84 -20.641 -4.934 1 98.56 94 ASP B O 1
ATOM 1975 N N . GLY B 1 95 ? 7.637 -20.656 -3.654 1 98.31 95 GLY B N 1
ATOM 1976 C CA . GLY B 1 95 ? 6.879 -20.578 -2.414 1 98.31 95 GLY B CA 1
ATOM 1977 C C . GLY B 1 95 ? 6.133 -19.266 -2.25 1 98.31 95 GLY B C 1
ATOM 1978 O O . GLY B 1 95 ? 5.008 -19.234 -1.746 1 98.31 95 GLY B O 1
ATOM 1979 N N . LEU B 1 96 ? 6.77 -18.141 -2.6 1 98.62 96 LEU B N 1
ATOM 1980 C CA . LEU B 1 96 ? 6.09 -16.844 -2.531 1 98.62 96 LEU B CA 1
ATOM 1981 C C . LEU B 1 96 ? 4.906 -16.812 -3.492 1 98.62 96 LEU B C 1
ATOM 1983 O O . LEU B 1 96 ? 3.814 -16.375 -3.123 1 98.62 96 LEU B O 1
ATOM 1987 N N . ASP B 1 97 ? 5.121 -17.25 -4.664 1 98.75 97 ASP B N 1
ATOM 1988 C CA . ASP B 1 97 ? 4.062 -17.297 -5.668 1 98.75 97 ASP B CA 1
ATOM 1989 C C . ASP B 1 97 ? 2.904 -18.172 -5.199 1 98.75 97 ASP B C 1
ATOM 1991 O O . ASP B 1 97 ? 1.743 -17.891 -5.508 1 98.75 97 ASP B O 1
ATOM 1995 N N . ALA B 1 98 ? 3.195 -19.234 -4.484 1 98.75 98 ALA B N 1
ATOM 1996 C CA . ALA B 1 98 ? 2.158 -20.094 -3.91 1 98.75 98 ALA B CA 1
ATOM 1997 C C . ALA B 1 98 ? 1.314 -19.328 -2.896 1 98.75 98 ALA B C 1
ATOM 1999 O O . ALA B 1 98 ? 0.101 -19.531 -2.811 1 98.75 98 ALA B O 1
ATOM 2000 N N . CYS B 1 99 ? 1.982 -18.453 -2.131 1 98.69 99 CYS B N 1
ATOM 2001 C CA . CYS B 1 99 ? 1.239 -17.609 -1.209 1 98.69 99 CYS B CA 1
ATOM 2002 C C . CYS B 1 99 ? 0.255 -16.719 -1.961 1 98.69 99 CYS B C 1
ATOM 2004 O O . CYS B 1 99 ? -0.894 -16.562 -1.543 1 98.69 99 CYS B O 1
ATOM 2006 N N . CYS B 1 100 ? 0.71 -16.188 -3.025 1 98.56 100 CYS B N 1
ATOM 2007 C CA . CYS B 1 100 ? -0.135 -15.297 -3.818 1 98.56 100 CYS B CA 1
ATOM 2008 C C . CYS B 1 100 ? -1.29 -16.062 -4.449 1 98.56 100 CYS B C 1
ATOM 2010 O O . CYS B 1 100 ? -2.414 -15.562 -4.508 1 98.56 100 CYS B O 1
ATOM 2012 N N . MET B 1 101 ? -1.017 -17.25 -4.957 1 98.62 101 MET B N 1
ATOM 2013 C CA . MET B 1 101 ? -2.07 -18.078 -5.527 1 98.62 101 MET B CA 1
ATOM 2014 C C . MET B 1 101 ? -3.172 -18.344 -4.508 1 98.62 101 MET B C 1
ATOM 2016 O O . MET B 1 101 ? -4.359 -18.219 -4.82 1 98.62 101 MET B O 1
ATOM 2020 N N . THR B 1 102 ? -2.73 -18.766 -3.342 1 98.38 102 THR B N 1
ATOM 2021 C CA . THR B 1 102 ? -3.682 -19.047 -2.271 1 98.38 102 THR B CA 1
ATOM 2022 C C . THR B 1 102 ? -4.484 -17.797 -1.923 1 98.38 102 THR B C 1
ATOM 2024 O O . THR B 1 102 ? -5.688 -17.875 -1.67 1 98.38 102 THR B O 1
ATOM 2027 N N . HIS B 1 103 ? -3.793 -16.656 -1.884 1 97.69 103 HIS B N 1
ATOM 2028 C CA . HIS B 1 103 ? -4.469 -15.391 -1.628 1 97.69 103 HIS B CA 1
ATOM 2029 C C . HIS B 1 103 ? -5.52 -15.102 -2.693 1 97.69 103 HIS B C 1
ATOM 2031 O O . HIS B 1 103 ? -6.652 -14.734 -2.369 1 97.69 103 HIS B O 1
ATOM 2037 N N . ASP B 1 104 ? -5.125 -15.273 -3.93 1 96.38 104 ASP B N 1
ATOM 2038 C CA . ASP B 1 104 ? -6.059 -15.055 -5.027 1 96.38 104 ASP B CA 1
ATOM 2039 C C . ASP B 1 104 ? -7.297 -15.93 -4.879 1 96.38 104 ASP B C 1
ATOM 2041 O O . ASP B 1 104 ? -8.422 -15.461 -5.062 1 96.38 104 ASP B O 1
ATOM 2045 N N . ALA B 1 105 ? -7.117 -17.156 -4.57 1 97.31 105 ALA B N 1
ATOM 2046 C CA . ALA B 1 105 ? -8.227 -18.094 -4.402 1 97.31 105 ALA B CA 1
ATOM 2047 C C . ALA B 1 105 ? -9.133 -17.672 -3.256 1 97.31 105 ALA B C 1
ATOM 2049 O O . ALA B 1 105 ? -10.359 -17.75 -3.371 1 97.31 105 ALA B O 1
ATOM 2050 N N . CYS B 1 106 ? -8.562 -17.25 -2.156 1 97.12 106 CYS B N 1
ATOM 2051 C CA . CYS B 1 106 ? -9.336 -16.781 -1.007 1 97.12 106 CYS B CA 1
ATOM 2052 C C . CYS B 1 106 ? -10.203 -15.594 -1.379 1 97.12 106 CYS B C 1
ATOM 2054 O O . CYS B 1 106 ? -11.391 -15.562 -1.063 1 97.12 106 CYS B O 1
ATOM 2056 N N . VAL B 1 107 ? -9.648 -14.633 -2.061 1 93.06 107 VAL B N 1
ATOM 2057 C CA . VAL B 1 107 ? -10.359 -13.422 -2.465 1 93.06 107 VAL B CA 1
ATOM 2058 C C . VAL B 1 107 ? -11.523 -13.789 -3.393 1 93.06 107 VAL B C 1
ATOM 2060 O O . VAL B 1 107 ? -12.625 -13.266 -3.25 1 93.06 107 VAL B O 1
ATOM 2063 N N . GLN B 1 108 ? -11.211 -14.688 -4.301 1 93.44 108 GLN B N 1
ATOM 2064 C CA . GLN B 1 108 ? -12.266 -15.148 -5.203 1 93.44 108 GLN B CA 1
ATOM 2065 C C . GLN B 1 108 ? -13.406 -15.805 -4.434 1 93.44 108 GLN B C 1
ATOM 2067 O O . GLN B 1 108 ? -14.578 -15.57 -4.727 1 93.44 108 GLN B O 1
ATOM 2072 N N . SER B 1 109 ? -13.055 -16.562 -3.486 1 95.75 109 SER B N 1
ATOM 2073 C CA . SER B 1 109 ? -14.062 -17.281 -2.709 1 95.75 109 SER B CA 1
ATOM 2074 C C . SER B 1 109 ? -14.906 -16.328 -1.871 1 95.75 109 SER B C 1
ATOM 2076 O O . SER B 1 109 ? -15.984 -16.688 -1.409 1 95.75 109 SER B O 1
ATOM 2078 N N . LYS B 1 110 ? -14.43 -15.133 -1.619 1 93.62 110 LYS B N 1
ATOM 2079 C CA . LYS B 1 110 ? -15.133 -14.125 -0.836 1 93.62 110 LYS B CA 1
ATOM 2080 C C . LYS B 1 110 ? -15.773 -13.078 -1.741 1 93.62 110 LYS B C 1
ATOM 2082 O O . LYS B 1 110 ? -15.805 -11.891 -1.401 1 93.62 110 LYS B O 1
ATOM 2087 N N . ASN B 1 111 ? -16.25 -13.523 -2.941 1 91.12 111 ASN B N 1
ATOM 2088 C CA . ASN B 1 111 ? -16.906 -12.664 -3.918 1 91.12 111 ASN B CA 1
ATOM 2089 C C . ASN B 1 111 ? -16.016 -11.508 -4.344 1 91.12 111 ASN B C 1
ATOM 2091 O O . ASN B 1 111 ? -16.453 -10.359 -4.402 1 91.12 111 ASN B O 1
ATOM 2095 N N . ASN B 1 112 ? -14.703 -11.773 -4.445 1 87.19 112 ASN B N 1
ATOM 2096 C CA . ASN B 1 112 ? -13.695 -10.828 -4.914 1 87.19 112 ASN B CA 1
ATOM 2097 C C . ASN B 1 112 ? -13.562 -9.633 -3.971 1 87.19 112 ASN B C 1
ATOM 2099 O O . ASN B 1 112 ? -13.398 -8.5 -4.422 1 87.19 112 ASN B O 1
ATOM 2103 N N . ASP B 1 113 ? -13.727 -9.875 -2.689 1 84.31 113 ASP B N 1
ATOM 2104 C CA . ASP B 1 113 ? -13.453 -8.867 -1.667 1 84.31 113 ASP B CA 1
ATOM 2105 C C . ASP B 1 113 ? -11.953 -8.719 -1.427 1 84.31 113 ASP B C 1
ATOM 2107 O O . ASP B 1 113 ? -11.391 -9.383 -0.554 1 84.31 113 ASP B O 1
ATOM 2111 N N . TYR B 1 114 ? -11.328 -7.809 -2.061 1 82.19 114 TYR B N 1
ATOM 2112 C CA . TYR B 1 114 ? -9.883 -7.582 -2.018 1 82.19 114 TYR B CA 1
ATOM 2113 C C . TYR B 1 114 ? -9.461 -7.023 -0.664 1 82.19 114 TYR B C 1
ATOM 2115 O O . TYR B 1 114 ? -8.273 -7.012 -0.337 1 82.19 114 TYR B O 1
ATOM 2123 N N . LEU B 1 115 ? -10.406 -6.609 0.081 1 80.69 115 LEU B N 1
ATOM 2124 C CA . LEU B 1 115 ? -10.102 -6.039 1.388 1 80.69 115 LEU B CA 1
ATOM 2125 C C . LEU B 1 115 ? -10.469 -7.008 2.506 1 80.69 115 LEU B C 1
ATOM 2127 O O . LEU B 1 115 ? -10.469 -6.637 3.682 1 80.69 115 LEU B O 1
ATOM 2131 N N . SER B 1 116 ? -10.773 -8.242 2.158 1 85.88 116 SER B N 1
ATOM 2132 C CA . SER B 1 116 ? -11.07 -9.25 3.172 1 85.88 116 SER B CA 1
ATOM 2133 C C . SER B 1 116 ? -9.938 -9.375 4.18 1 85.88 116 SER B C 1
ATOM 2135 O O . SER B 1 116 ? -8.805 -9.688 3.809 1 85.88 116 SER B O 1
ATOM 2137 N N . SER B 1 117 ? -10.273 -9.141 5.43 1 87.31 117 SER B N 1
ATOM 2138 C CA . SER B 1 117 ? -9.273 -9.234 6.492 1 87.31 117 SER B CA 1
ATOM 2139 C C . SER B 1 117 ? -8.75 -10.664 6.633 1 87.31 117 SER B C 1
ATOM 2141 O O . SER B 1 117 ? -7.559 -10.867 6.883 1 87.31 117 SER B O 1
ATOM 2143 N N . GLU B 1 118 ? -9.633 -11.617 6.461 1 92.31 118 GLU B N 1
ATOM 2144 C CA . GLU B 1 118 ? -9.234 -13.023 6.547 1 92.31 118 GLU B CA 1
ATOM 2145 C C . GLU B 1 118 ? -8.219 -13.375 5.465 1 92.31 118 GLU B C 1
ATOM 2147 O O . GLU B 1 118 ? -7.164 -13.945 5.762 1 92.31 118 GLU B O 1
ATOM 2152 N N . CYS B 1 119 ? -8.477 -13.039 4.211 1 95 119 CYS B N 1
ATOM 2153 C CA . CYS B 1 119 ? -7.598 -13.352 3.09 1 95 119 CYS B CA 1
ATOM 2154 C C . CYS B 1 119 ? -6.262 -12.633 3.232 1 95 119 CYS B C 1
ATOM 2156 O O . CYS B 1 119 ? -5.207 -13.227 2.996 1 95 119 CYS B O 1
ATOM 2158 N N . SER B 1 120 ? -6.352 -11.422 3.68 1 93.56 120 SER B N 1
ATOM 2159 C CA . SER B 1 120 ? -5.145 -10.625 3.842 1 93.56 120 SER B CA 1
ATOM 2160 C C . SER B 1 120 ? -4.27 -11.164 4.965 1 93.56 120 SER B C 1
ATOM 2162 O O . SER B 1 120 ? -3.049 -11.266 4.816 1 93.56 120 SER B O 1
ATOM 2164 N N . GLN B 1 121 ? -4.902 -11.508 6.059 1 92.31 121 GLN B N 1
ATOM 2165 C CA . GLN B 1 121 ? -4.137 -12.008 7.195 1 92.31 121 GLN B CA 1
ATOM 2166 C C . GLN B 1 121 ? -3.461 -13.336 6.859 1 92.31 121 GLN B C 1
ATOM 2168 O O . GLN B 1 121 ? -2.293 -13.547 7.195 1 92.31 121 GLN B O 1
ATOM 2173 N N . THR B 1 122 ? -4.184 -14.195 6.258 1 95.94 122 THR B N 1
ATOM 2174 C CA . THR B 1 122 ? -3.607 -15.469 5.84 1 95.94 122 THR B CA 1
ATOM 2175 C C . THR B 1 122 ? -2.445 -15.25 4.879 1 95.94 122 THR B C 1
ATOM 2177 O O . THR B 1 122 ? -1.426 -15.938 4.957 1 95.94 122 THR B O 1
ATOM 2180 N N . PHE B 1 123 ? -2.592 -14.328 3.975 1 97.56 123 PHE B N 1
ATOM 2181 C CA . PHE B 1 123 ? -1.552 -13.977 3.014 1 97.56 123 PHE B CA 1
ATOM 2182 C C . PHE B 1 123 ? -0.296 -13.492 3.729 1 97.56 123 PHE B C 1
ATOM 2184 O O . PHE B 1 123 ? 0.808 -13.961 3.441 1 97.56 123 PHE B O 1
ATOM 2191 N N . LEU B 1 124 ? -0.438 -12.625 4.648 1 96.56 124 LEU B N 1
ATOM 2192 C CA . LEU B 1 124 ? 0.677 -12.086 5.414 1 96.56 124 LEU B CA 1
ATOM 2193 C C . LEU B 1 124 ? 1.4 -13.188 6.176 1 96.56 124 LEU B C 1
ATOM 2195 O O . LEU B 1 124 ? 2.633 -13.219 6.211 1 96.56 124 LEU B O 1
ATOM 2199 N N . ASN B 1 125 ? 0.655 -14.07 6.781 1 96.69 125 ASN B N 1
ATOM 2200 C CA . ASN B 1 125 ? 1.256 -15.195 7.496 1 96.69 125 ASN B CA 1
ATOM 2201 C C . ASN B 1 125 ? 2.07 -16.078 6.559 1 96.69 125 ASN B C 1
ATOM 2203 O O . ASN B 1 125 ? 3.18 -16.5 6.898 1 96.69 125 ASN B O 1
ATOM 2207 N N . CYS B 1 126 ? 1.528 -16.344 5.48 1 97.75 126 CYS B N 1
ATOM 2208 C CA . CYS B 1 126 ? 2.199 -17.172 4.488 1 97.75 126 CYS B CA 1
ATOM 2209 C C . CYS B 1 126 ? 3.51 -16.547 4.039 1 97.75 126 CYS B C 1
ATOM 2211 O O . CYS B 1 126 ? 4.543 -17.219 3.982 1 97.75 126 CYS B O 1
ATOM 2213 N N . MET B 1 127 ? 3.482 -15.312 3.738 1 97.56 127 MET B N 1
ATOM 2214 C CA . MET B 1 127 ? 4.684 -14.609 3.299 1 97.56 127 MET B CA 1
ATOM 2215 C C . MET B 1 127 ? 5.734 -14.578 4.406 1 97.56 127 MET B C 1
ATOM 2217 O O . MET B 1 127 ? 6.93 -14.703 4.137 1 97.56 127 MET B O 1
ATOM 2221 N N . ALA B 1 128 ? 5.293 -14.414 5.613 1 95.12 128 ALA B N 1
ATOM 2222 C CA . ALA B 1 128 ? 6.223 -14.43 6.738 1 95.12 128 ALA B CA 1
ATOM 2223 C C . ALA B 1 128 ? 6.914 -15.781 6.859 1 95.12 128 ALA B C 1
ATOM 2225 O O . ALA B 1 128 ? 8.125 -15.852 7.078 1 95.12 128 ALA B O 1
ATOM 2226 N N . GLU B 1 129 ? 6.172 -16.812 6.754 1 96.56 129 GLU B N 1
ATOM 2227 C CA . GLU B 1 129 ? 6.738 -18.156 6.809 1 96.56 129 GLU B CA 1
ATOM 2228 C C . GLU B 1 129 ? 7.738 -18.375 5.676 1 96.56 129 GLU B C 1
ATOM 2230 O O . GLU B 1 129 ? 8.812 -18.938 5.895 1 96.56 129 GLU B O 1
ATOM 2235 N N . PHE B 1 130 ? 7.359 -17.953 4.504 1 96.94 130 PHE B N 1
ATOM 2236 C CA . PHE B 1 130 ? 8.258 -18.078 3.361 1 96.94 130 PHE B CA 1
ATOM 2237 C C . PHE B 1 130 ? 9.562 -17.328 3.627 1 96.94 130 PHE B C 1
ATOM 2239 O O . PHE B 1 130 ? 10.648 -17.875 3.377 1 96.94 130 PHE B O 1
ATOM 2246 N N . ARG B 1 131 ? 9.461 -16.156 4.078 1 95 131 ARG B N 1
ATOM 2247 C CA . ARG B 1 131 ? 10.633 -15.344 4.387 1 95 131 ARG B CA 1
ATOM 2248 C C . ARG B 1 131 ? 11.523 -16.031 5.414 1 95 131 ARG B C 1
ATOM 2250 O O . ARG B 1 131 ? 12.742 -16.094 5.242 1 95 131 ARG B O 1
ATOM 2257 N N . ASN B 1 132 ? 10.906 -16.547 6.445 1 94.38 132 ASN B N 1
ATOM 2258 C CA . ASN B 1 132 ? 11.641 -17.172 7.547 1 94.38 132 ASN B CA 1
ATOM 2259 C C . ASN B 1 132 ? 12.328 -18.453 7.105 1 94.38 132 ASN B C 1
ATOM 2261 O O . ASN B 1 132 ? 13.383 -18.812 7.633 1 94.38 132 ASN B O 1
ATOM 2265 N N . SER B 1 133 ? 11.773 -19.109 6.191 1 94.12 133 SER B N 1
ATOM 2266 C CA . SER B 1 133 ? 12.328 -20.375 5.711 1 94.12 133 SER B CA 1
ATOM 2267 C C . SER B 1 133 ? 13.469 -20.141 4.727 1 94.12 133 SER B C 1
ATOM 2269 O O . SER B 1 133 ? 14.211 -21.078 4.398 1 94.12 133 SER B O 1
ATOM 2271 N N . LYS B 1 134 ? 13.625 -18.875 4.285 1 90 134 LYS B N 1
ATOM 2272 C CA . LYS B 1 134 ? 14.609 -18.562 3.246 1 90 134 LYS B CA 1
ATOM 2273 C C . LYS B 1 134 ? 14.422 -19.469 2.027 1 90 134 LYS B C 1
ATOM 2275 O O . LYS B 1 134 ? 15.383 -20.031 1.518 1 90 134 LYS B O 1
ATOM 2280 N N . GLY B 1 135 ? 13.141 -19.562 1.699 1 89.12 135 GLY B N 1
ATOM 2281 C CA . GLY B 1 135 ? 12.789 -20.438 0.591 1 89.12 135 GLY B CA 1
ATOM 2282 C C . GLY B 1 135 ? 13.477 -20.062 -0.708 1 89.12 135 GLY B C 1
ATOM 2283 O O . GLY B 1 135 ? 13.773 -18.891 -0.942 1 89.12 135 GLY B O 1
ATOM 2284 N N . LYS B 1 136 ? 13.719 -21.094 -1.609 1 94.56 136 LYS B N 1
ATOM 2285 C CA . LYS B 1 136 ? 14.328 -20.891 -2.92 1 94.56 136 LYS B CA 1
ATOM 2286 C C . LYS B 1 136 ? 13.352 -20.219 -3.879 1 94.56 136 LYS B C 1
ATOM 2288 O O . LYS B 1 136 ? 12.133 -20.406 -3.777 1 94.56 136 LYS B O 1
ATOM 2293 N N . THR B 1 137 ? 13.906 -19.453 -4.75 1 97.75 137 THR B N 1
ATOM 2294 C CA . THR B 1 137 ? 13.102 -18.812 -5.785 1 97.75 137 THR B CA 1
ATOM 2295 C C . THR B 1 137 ? 13.18 -19.594 -7.094 1 97.75 137 THR B C 1
ATOM 2297 O O . THR B 1 137 ? 13.984 -20.516 -7.223 1 97.75 137 THR B O 1
ATOM 2300 N N . PHE B 1 138 ? 12.312 -19.312 -7.977 1 98.06 138 PHE B N 1
ATOM 2301 C CA . PHE B 1 138 ? 12.258 -20.047 -9.234 1 98.06 138 PHE B CA 1
ATOM 2302 C C . PHE B 1 138 ? 13.43 -19.688 -10.133 1 98.06 138 PHE B C 1
ATOM 2304 O O . PHE B 1 138 ? 14.031 -18.625 -9.977 1 98.06 138 PHE B O 1
ATOM 2311 N N . GLN B 1 139 ? 13.766 -20.656 -11.023 1 96.5 139 GLN B N 1
ATOM 2312 C CA . GLN B 1 139 ? 14.859 -20.438 -11.969 1 96.5 139 GLN B CA 1
ATOM 2313 C C . GLN B 1 139 ? 14.594 -19.234 -12.852 1 96.5 139 GLN B C 1
ATOM 2315 O O . GLN B 1 139 ? 13.484 -19.078 -13.375 1 96.5 139 GLN B O 1
ATOM 2320 N N . GLY B 1 140 ? 15.602 -18.25 -12.938 1 97.06 140 GLY B N 1
ATOM 2321 C CA . GLY B 1 140 ? 15.469 -17.094 -13.789 1 97.06 140 GLY B CA 1
ATOM 2322 C C . GLY B 1 140 ? 14.969 -15.859 -13.047 1 97.06 140 GLY B C 1
ATOM 2323 O O . GLY B 1 140 ? 14.93 -14.766 -13.609 1 97.06 140 GLY B O 1
ATOM 2324 N N . ASN B 1 141 ? 14.594 -16.031 -11.836 1 98.19 141 ASN B N 1
ATOM 2325 C CA . ASN B 1 141 ? 14.141 -14.906 -11.039 1 98.19 141 ASN B CA 1
ATOM 2326 C C . ASN B 1 141 ? 15.203 -13.812 -10.945 1 98.19 141 ASN B C 1
ATOM 2328 O O . ASN B 1 141 ? 16.359 -14.102 -10.648 1 98.19 141 ASN B O 1
ATOM 2332 N N . THR B 1 142 ? 14.773 -12.648 -11.242 1 97.62 142 THR B N 1
ATOM 2333 C CA . THR B 1 142 ? 15.719 -11.539 -11.195 1 97.62 142 THR B CA 1
ATOM 2334 C C . THR B 1 142 ? 15.406 -10.617 -10.016 1 97.62 142 THR B C 1
ATOM 2336 O O . THR B 1 142 ? 16.109 -9.633 -9.797 1 97.62 142 THR B O 1
ATOM 2339 N N . CYS B 1 143 ? 14.344 -10.883 -9.305 1 97.69 143 CYS B N 1
ATOM 2340 C CA . C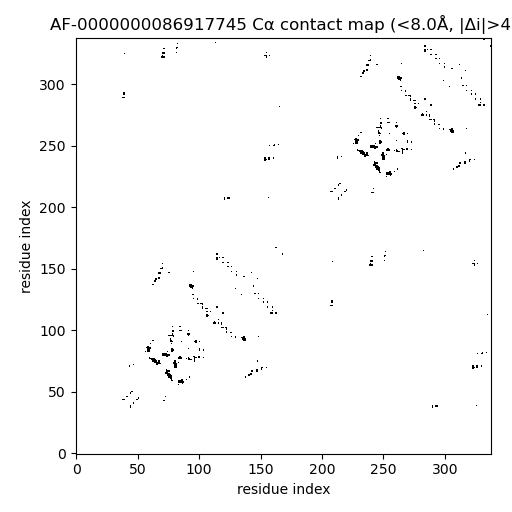YS B 1 143 ? 13.977 -10.07 -8.148 1 97.69 143 CYS B CA 1
ATOM 2341 C C . CYS B 1 143 ? 14.719 -10.523 -6.898 1 97.69 143 CYS B C 1
ATOM 2343 O O . CYS B 1 143 ? 15.031 -11.703 -6.754 1 97.69 143 CYS B O 1
ATOM 2345 N N . HIS B 1 144 ? 15.094 -9.555 -6.09 1 96.25 144 HIS B N 1
ATOM 2346 C CA . HIS B 1 144 ? 15.367 -9.914 -4.703 1 96.25 144 HIS B CA 1
ATOM 2347 C C . HIS B 1 144 ? 14.078 -10.234 -3.953 1 96.25 144 HIS B C 1
ATOM 2349 O O . HIS B 1 144 ? 13.297 -9.336 -3.635 1 96.25 144 HIS B O 1
ATOM 2355 N N . VAL B 1 145 ? 13.906 -11.414 -3.703 1 96.38 145 VAL B N 1
ATOM 2356 C CA . VAL B 1 145 ? 12.602 -11.906 -3.27 1 96.38 145 VAL B CA 1
ATOM 2357 C C . VAL B 1 145 ? 12.227 -11.273 -1.932 1 96.38 145 VAL B C 1
ATOM 2359 O O . VAL B 1 145 ? 11.055 -11.008 -1.67 1 96.38 145 VAL B O 1
ATOM 2362 N N . GLN B 1 146 ? 13.234 -10.992 -1.104 1 94.69 146 GLN B N 1
ATOM 2363 C CA . GLN B 1 146 ? 12.945 -10.359 0.179 1 94.69 146 GLN B CA 1
ATOM 2364 C C . GLN B 1 146 ? 12.375 -8.961 -0.015 1 94.69 146 GLN B C 1
ATOM 2366 O O . GLN B 1 146 ? 11.492 -8.531 0.738 1 94.69 146 GLN B O 1
ATOM 2371 N N . ASP B 1 147 ? 12.797 -8.336 -1.026 1 93.12 147 ASP B N 1
ATOM 2372 C CA . ASP B 1 147 ? 12.258 -7.012 -1.323 1 93.12 147 ASP B CA 1
ATOM 2373 C C . ASP B 1 147 ? 10.812 -7.102 -1.806 1 93.12 147 ASP B C 1
ATOM 2375 O O . ASP B 1 147 ? 9.984 -6.25 -1.474 1 93.12 147 ASP B O 1
ATOM 2379 N N . VAL B 1 148 ? 10.484 -8.102 -2.576 1 96.56 148 VAL B N 1
ATOM 2380 C CA . VAL B 1 148 ? 9.125 -8.328 -3.068 1 96.56 148 VAL B CA 1
ATOM 2381 C C . VAL B 1 148 ? 8.18 -8.57 -1.893 1 96.56 148 VAL B C 1
ATOM 2383 O O . VAL B 1 148 ? 7.117 -7.957 -1.805 1 96.56 148 VAL B O 1
ATOM 2386 N N . VAL B 1 149 ? 8.641 -9.383 -0.991 1 96.5 149 VAL B N 1
ATOM 2387 C CA . VAL B 1 149 ? 7.848 -9.695 0.192 1 96.5 149 VAL B CA 1
ATOM 2388 C C . VAL B 1 149 ? 7.605 -8.422 1.004 1 96.5 149 VAL B C 1
ATOM 2390 O O . VAL B 1 149 ? 6.488 -8.18 1.467 1 96.5 149 VAL B O 1
ATOM 2393 N N . GLU B 1 150 ? 8.602 -7.641 1.11 1 92.62 150 GLU B N 1
ATOM 2394 C CA . GLU B 1 150 ? 8.5 -6.43 1.919 1 92.62 150 GLU B CA 1
ATOM 2395 C C . GLU B 1 150 ? 7.484 -5.457 1.326 1 92.62 150 GLU B C 1
ATOM 2397 O O . GLU B 1 150 ? 6.625 -4.938 2.041 1 92.62 150 GLU B O 1
ATOM 2402 N N . VAL B 1 151 ? 7.598 -5.223 0.074 1 94.06 151 VAL B N 1
ATOM 2403 C CA . VAL B 1 151 ? 6.73 -4.215 -0.527 1 94.06 151 VAL B CA 1
ATOM 2404 C C . VAL B 1 151 ? 5.285 -4.703 -0.516 1 94.06 151 VAL B C 1
ATOM 2406 O O . VAL B 1 151 ? 4.359 -3.92 -0.288 1 94.06 151 VAL B O 1
ATOM 2409 N N . ILE B 1 152 ? 5.055 -5.969 -0.798 1 95.69 152 ILE B N 1
ATOM 2410 C CA . ILE B 1 152 ? 3.697 -6.5 -0.774 1 95.69 152 ILE B CA 1
ATOM 2411 C C . ILE B 1 152 ? 3.139 -6.43 0.646 1 95.69 152 ILE B C 1
ATOM 2413 O O . ILE B 1 152 ? 1.969 -6.098 0.844 1 95.69 152 ILE B O 1
ATOM 2417 N N . THR B 1 153 ? 3.984 -6.77 1.589 1 93.88 153 THR B N 1
ATOM 2418 C CA . THR B 1 153 ? 3.576 -6.707 2.988 1 93.88 153 THR B CA 1
ATOM 2419 C C . THR B 1 153 ? 3.146 -5.293 3.363 1 93.88 153 THR B C 1
ATOM 2421 O O . THR B 1 153 ? 2.102 -5.102 3.99 1 93.88 153 THR B O 1
ATOM 2424 N N . LEU B 1 154 ? 3.941 -4.344 2.967 1 91.38 154 LEU B N 1
ATOM 2425 C CA . LEU B 1 154 ? 3.643 -2.949 3.285 1 91.38 154 LEU B CA 1
ATOM 2426 C C . LEU B 1 154 ? 2.293 -2.537 2.705 1 91.38 154 LEU B C 1
ATOM 2428 O O . LEU B 1 154 ? 1.487 -1.902 3.389 1 91.38 154 LEU B O 1
ATOM 2432 N N . VAL B 1 155 ? 2.025 -2.879 1.532 1 91.69 155 VAL B N 1
ATOM 2433 C CA . VAL B 1 155 ? 0.785 -2.508 0.861 1 91.69 155 VAL B CA 1
ATOM 2434 C C . VAL B 1 155 ? -0.395 -3.209 1.53 1 91.69 155 VAL B C 1
ATOM 2436 O O . VAL B 1 155 ? -1.431 -2.59 1.785 1 91.69 155 VAL B O 1
ATOM 2439 N N . MET B 1 156 ? -0.231 -4.461 1.814 1 92.31 156 MET B N 1
ATOM 2440 C CA . MET B 1 156 ? -1.302 -5.246 2.42 1 92.31 156 MET B CA 1
ATOM 2441 C C . MET B 1 156 ? -1.636 -4.73 3.814 1 92.31 156 MET B C 1
ATOM 2443 O O . MET B 1 156 ? -2.807 -4.652 4.188 1 92.31 156 MET B O 1
ATOM 2447 N N . GLU B 1 157 ? -0.625 -4.469 4.535 1 88.88 157 GLU B N 1
ATOM 2448 C CA . GLU B 1 157 ? -0.852 -3.953 5.879 1 88.88 157 GLU B CA 1
ATOM 2449 C C . GLU B 1 157 ? -1.548 -2.594 5.84 1 88.88 157 GLU B C 1
ATOM 2451 O O . GLU B 1 157 ? -2.441 -2.324 6.645 1 88.88 157 GLU B O 1
ATOM 2456 N N . ALA B 1 158 ? -1.054 -1.752 4.977 1 87.69 158 ALA B N 1
ATOM 2457 C CA . ALA B 1 158 ? -1.713 -0.458 4.82 1 87.69 158 ALA B CA 1
ATOM 2458 C C . ALA B 1 158 ? -3.189 -0.633 4.473 1 87.69 158 ALA B C 1
ATOM 2460 O O . ALA B 1 158 ? -4.051 0.049 5.035 1 87.69 158 ALA B O 1
ATOM 2461 N N . ALA B 1 159 ? -3.469 -1.557 3.602 1 84.12 159 ALA B N 1
ATOM 2462 C CA . ALA B 1 159 ? -4.844 -1.823 3.184 1 84.12 159 ALA B CA 1
ATOM 2463 C C . ALA B 1 159 ? -5.676 -2.361 4.344 1 84.12 159 ALA B C 1
ATOM 2465 O O . ALA B 1 159 ? -6.84 -1.99 4.504 1 84.12 159 ALA B O 1
ATOM 2466 N N . LEU B 1 160 ? -5.152 -3.215 5.074 1 84.75 160 LEU B N 1
ATOM 2467 C CA . LEU B 1 160 ? -5.852 -3.799 6.215 1 84.75 160 LEU B CA 1
ATOM 2468 C C . LEU B 1 160 ? -6.219 -2.727 7.234 1 84.75 160 LEU B C 1
ATOM 2470 O O . LEU B 1 160 ? -7.34 -2.707 7.742 1 84.75 160 LEU B O 1
ATOM 2474 N N . VAL B 1 161 ? -5.246 -1.901 7.559 1 81.12 161 VAL B N 1
ATOM 2475 C CA . VAL B 1 161 ? -5.484 -0.833 8.523 1 81.12 161 VAL B CA 1
ATOM 2476 C C . VAL B 1 161 ? -6.539 0.127 7.977 1 81.12 161 VAL B C 1
ATOM 2478 O O . VAL B 1 161 ? -7.488 0.483 8.68 1 81.12 161 VAL B O 1
ATOM 2481 N N . ALA B 1 162 ? -6.391 0.505 6.738 1 76.81 162 ALA B N 1
ATOM 2482 C CA . ALA B 1 162 ? -7.348 1.415 6.113 1 76.81 162 ALA B CA 1
ATOM 2483 C C . ALA B 1 162 ? -8.734 0.791 6.051 1 76.81 162 ALA B C 1
ATOM 2485 O O . ALA B 1 162 ? -9.734 1.46 6.324 1 76.81 162 ALA B O 1
ATOM 2486 N N . GLY B 1 163 ? -8.789 -0.458 5.648 1 75 163 GLY B N 1
ATOM 2487 C CA . GLY B 1 163 ? -10.055 -1.172 5.566 1 75 163 GLY B CA 1
ATOM 2488 C C . GLY B 1 163 ? -10.773 -1.27 6.898 1 75 163 GLY B C 1
ATOM 2489 O O . GLY B 1 163 ? -11.992 -1.128 6.961 1 75 163 GLY B O 1
ATOM 2490 N N . ARG B 1 164 ? -10.086 -1.604 7.863 1 73.69 164 ARG B N 1
ATOM 2491 C CA . ARG B 1 164 ? -10.664 -1.72 9.195 1 73.69 164 ARG B CA 1
ATOM 2492 C C . ARG B 1 164 ? -11.297 -0.403 9.633 1 73.69 164 ARG B C 1
ATOM 2494 O O . ARG B 1 164 ? -12.344 -0.398 10.281 1 73.69 164 ARG B O 1
ATOM 2501 N N . TYR B 1 165 ? -10.703 0.681 9.32 1 69.88 165 TYR B N 1
ATOM 2502 C CA . TYR B 1 165 ? -11.18 1.968 9.82 1 69.88 165 TYR B CA 1
ATOM 2503 C C . TYR B 1 165 ? -12.195 2.582 8.859 1 69.88 165 TYR B C 1
ATOM 2505 O O . TYR B 1 165 ? -13.086 3.322 9.289 1 69.88 165 TYR B O 1
ATOM 2513 N N . LEU B 1 166 ? -11.914 2.363 7.543 1 64.38 166 LEU B N 1
ATOM 2514 C CA . LEU B 1 166 ? -12.844 2.955 6.586 1 64.38 166 LEU B CA 1
ATOM 2515 C C . LEU B 1 166 ? -14.133 2.143 6.504 1 64.38 166 LEU B C 1
ATOM 2517 O O . LEU B 1 166 ? -15.188 2.674 6.141 1 64.38 166 LEU B O 1
ATOM 2521 N N . HIS B 1 167 ? -14.164 0.777 6.422 1 58.06 167 HIS B N 1
ATOM 2522 C CA . HIS B 1 167 ? -15.375 -0.027 6.324 1 58.06 167 HIS B CA 1
ATOM 2523 C C . HIS B 1 167 ? -15.859 -0.472 7.699 1 58.06 167 HIS B C 1
ATOM 2525 O O . HIS B 1 167 ? -15.539 -1.575 8.148 1 58.06 167 HIS B O 1
ATOM 2531 N N . LYS B 1 168 ? -15.883 0.385 8.656 1 43 168 LYS B N 1
ATOM 2532 C CA . LYS B 1 168 ? -16.75 -0.17 9.703 1 43 168 LYS B CA 1
ATOM 2533 C C . LYS B 1 168 ? -18.016 -0.771 9.109 1 43 168 LYS B C 1
ATOM 2535 O O . LYS B 1 168 ? -18.656 -0.159 8.25 1 43 168 LYS B O 1
ATOM 2540 N N . PRO B 1 169 ? -18.25 -2.162 9.305 1 32.12 169 PRO B N 1
ATOM 2541 C CA . PRO B 1 169 ? -19.609 -2.656 9.039 1 32.12 169 PRO B CA 1
ATOM 2542 C C . PRO B 1 169 ? -20.688 -1.783 9.672 1 32.12 169 PRO B C 1
ATOM 2544 O O . PRO B 1 169 ? -20.438 -1.111 10.68 1 32.12 169 PRO B O 1
#

Nearest PDB structures (foldseek):
  2wg9-assembly2_B  TM=9.714E-01  e=1.751E-13  Oryza sativa
  2wg8-assembly1_A  TM=9.768E-01  e=2.093E-13  Oryza sativa
  2wg7-assembly2_B  TM=9.112E-01  e=2.221E-13  Oryza sativa
  2wg7-assembly1_A  TM=8.863E-01  e=1.858E-13  Oryza sativa
  2wg8-assembly2_B  TM=9.298E-01  e=5.751E-13  Oryza sativa

pLDDT: mean 70.72, std 31.4, range [16.33, 98.81]

Solvent-accessible surface area (backbone atoms only — not comparable to full-atom values): 19987 Å² total; per-residue (Å²): 134,91,76,82,68,88,74,89,83,87,76,85,79,75,78,74,78,72,78,71,80,86,70,74,84,76,79,66,83,77,72,73,84,70,63,82,70,68,61,39,57,71,63,48,35,50,47,45,54,67,41,55,50,73,63,63,83,64,50,29,91,51,78,38,54,38,52,54,77,39,57,66,61,20,31,35,26,26,19,33,32,64,101,39,37,45,33,92,91,61,76,57,50,33,63,65,18,40,32,28,43,54,31,52,52,43,22,53,73,55,77,60,36,86,71,40,62,67,40,50,48,53,31,48,42,43,48,51,50,40,58,74,64,65,61,70,74,41,91,84,60,71,51,60,60,69,52,34,51,48,50,52,48,47,46,50,47,33,47,48,54,47,40,59,69,70,54,61,129,131,86,73,84,85,83,69,84,87,80,80,69,79,67,79,73,78,77,73,76,87,83,68,76,78,75,74,66,82,75,72,71,84,72,65,82,68,68,60,39,56,72,61,48,36,49,46,43,53,66,41,56,50,72,64,62,85,63,49,29,91,54,76,40,53,38,53,53,78,40,57,66,59,20,32,35,25,26,19,34,32,62,99,40,36,43,33,92,91,58,76,56,50,31,62,65,17,40,33,28,43,53,30,52,52,44,22,53,72,55,79,61,37,85,70,38,62,68,39,49,49,54,33,46,42,42,49,50,52,38,59,73,64,64,62,70,73,41,92,85,61,70,49,62,61,69,52,36,53,49,50,54,48,48,46,50,46,33,48,50,54,48,38,58,68,70,55,62,129

InterPro domains:
  IPR001211 Phospholipase A2 [PTHR11716] (62-148)
  IPR033113 Phospholipase A2, histidine active site [PS00118] (99-106)
  IPR036444 Phospholipase A2 domain superfamily [G3DSA:1.20.90.10] (43-169)
  IPR036444 Phospholipase A2 domain superfamily [SSF48619] (73-167)